Protein AF-A0A0K8SYK4-F1 (afdb_monomer)

InterPro domains:
  IPR025927 KANL2-like, probable zinc-finger domain [PF13891] (198-253)
  IPR026316 KAT8 regulatory NSL complex subunit 2 [PTHR13453] (25-256)

Sequence (272 aa):
MGRKSKKCGSPKEKKKRKSTKKEKLEADLTKAALGRSQVLECASDSDSDVDMATMENVWDGQNEDSSDAESVESQMDDSLKHAGAFSLEEVAAIHHKKLSRLQLLYQRQYERLAYIMKEKRRKYLIALKKEKETLSSIADQARTSAKDQKLYDKLKALNRYHRRSASESVAYLSQIEKRQKDLAKPPSYTKCFYSEGGVRCSKSTIPLTRYCFKHILEDPNQFLFRACGCEKADTICRDTVTGLCAGETCILHVKLPPLPHVNISTENSMVS

Structure (mmCIF, N/CA/C/O backbone):
data_AF-A0A0K8SYK4-F1
#
_entry.id   AF-A0A0K8SYK4-F1
#
loop_
_atom_site.group_PDB
_atom_site.id
_atom_site.type_symbol
_atom_site.label_atom_id
_atom_site.label_alt_id
_atom_site.label_comp_id
_atom_site.label_asym_id
_atom_site.label_entity_id
_atom_site.label_seq_id
_atom_site.pdbx_PDB_ins_code
_atom_site.Cartn_x
_atom_site.Cartn_y
_atom_site.Cartn_z
_atom_site.occupancy
_atom_site.B_iso_or_equiv
_atom_site.auth_seq_id
_atom_site.auth_comp_id
_atom_site.auth_asym_id
_atom_site.auth_atom_id
_atom_site.pdbx_PDB_model_num
ATOM 1 N N . MET A 1 1 ? 57.444 -32.925 8.658 1.00 42.66 1 MET A N 1
ATOM 2 C CA . MET A 1 1 ? 56.683 -33.576 7.566 1.00 42.66 1 MET A CA 1
ATOM 3 C C . MET A 1 1 ? 55.193 -33.517 7.898 1.00 42.66 1 MET A C 1
ATOM 5 O O . MET A 1 1 ? 54.729 -34.320 8.688 1.00 42.66 1 MET A O 1
ATOM 9 N N . GLY A 1 2 ? 54.449 -32.544 7.368 1.00 41.59 2 GLY A N 1
ATOM 10 C CA . GLY A 1 2 ? 53.004 -32.422 7.608 1.00 41.59 2 GLY A CA 1
ATOM 11 C C . GLY A 1 2 ? 52.319 -31.814 6.390 1.00 41.59 2 GLY A C 1
ATOM 12 O O . GLY A 1 2 ? 52.328 -30.599 6.210 1.00 41.59 2 GLY A O 1
ATOM 13 N N . ARG A 1 3 ? 51.791 -32.665 5.505 1.00 43.06 3 ARG A N 1
ATOM 14 C CA . ARG A 1 3 ? 51.122 -32.261 4.260 1.00 43.06 3 ARG A CA 1
ATOM 15 C C . ARG A 1 3 ? 49.723 -31.716 4.582 1.00 43.06 3 ARG A C 1
ATOM 17 O O . ARG A 1 3 ? 48.868 -32.469 5.032 1.00 43.06 3 ARG A O 1
ATOM 24 N N . LYS A 1 4 ? 49.471 -30.426 4.325 1.00 43.03 4 LYS A N 1
ATOM 25 C CA . LYS A 1 4 ? 48.112 -29.854 4.290 1.00 43.03 4 LYS A CA 1
ATOM 26 C C . LYS A 1 4 ? 47.554 -29.953 2.8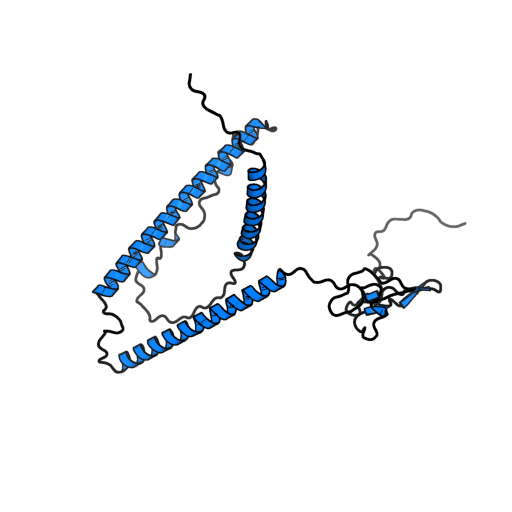70 1.00 43.03 4 LYS A C 1
ATOM 28 O O . LYS A 1 4 ? 48.025 -29.275 1.959 1.00 43.03 4 LYS A O 1
ATOM 33 N N . SER A 1 5 ? 46.541 -30.792 2.696 1.00 43.50 5 SER A N 1
ATOM 34 C CA . SER A 1 5 ? 45.802 -30.972 1.446 1.00 43.50 5 SER A CA 1
ATOM 35 C C . SER A 1 5 ? 44.893 -29.765 1.174 1.00 43.50 5 SER A C 1
ATOM 37 O O . SER A 1 5 ? 43.943 -29.516 1.915 1.00 43.50 5 SER A O 1
ATOM 39 N N . LYS A 1 6 ? 45.166 -29.015 0.099 1.00 43.00 6 LYS A N 1
ATOM 40 C CA . LYS A 1 6 ? 44.254 -28.001 -0.456 1.00 43.00 6 LYS A CA 1
ATOM 41 C C . LYS A 1 6 ? 43.099 -28.713 -1.173 1.00 43.00 6 LYS A C 1
ATOM 43 O O . LYS A 1 6 ? 43.328 -29.442 -2.132 1.00 43.00 6 LYS A O 1
ATOM 48 N N . LYS A 1 7 ? 41.858 -28.505 -0.720 1.00 42.28 7 LYS A N 1
ATOM 49 C CA . LYS A 1 7 ? 40.642 -28.976 -1.406 1.00 42.28 7 LYS A CA 1
ATOM 50 C C . LYS A 1 7 ? 40.244 -27.954 -2.479 1.00 42.28 7 LYS A C 1
ATOM 52 O O . LYS A 1 7 ? 39.888 -26.825 -2.156 1.00 42.28 7 LYS A O 1
ATOM 57 N N . CYS A 1 8 ? 40.318 -28.350 -3.747 1.00 40.00 8 CYS A N 1
ATOM 58 C CA . CYS A 1 8 ? 39.876 -27.561 -4.897 1.00 40.00 8 CYS A CA 1
ATOM 59 C C . CYS A 1 8 ? 38.341 -27.616 -5.021 1.00 40.00 8 CYS A C 1
ATOM 61 O O . CYS A 1 8 ? 37.767 -28.695 -5.149 1.00 40.00 8 CYS A O 1
ATOM 63 N N . GLY A 1 9 ? 37.667 -26.462 -4.976 1.00 39.91 9 GLY A N 1
ATOM 64 C CA . GLY A 1 9 ? 36.217 -26.347 -5.168 1.00 39.91 9 GLY A CA 1
ATOM 65 C C . GLY A 1 9 ? 35.823 -26.383 -6.649 1.00 39.91 9 GLY A C 1
ATOM 66 O O . GLY A 1 9 ? 36.327 -25.600 -7.452 1.00 39.91 9 GLY A O 1
ATOM 67 N N . SER A 1 10 ? 34.919 -27.296 -7.010 1.00 40.66 10 SER A N 1
ATOM 68 C CA . SER A 1 10 ? 34.492 -27.557 -8.393 1.00 40.66 10 SER A CA 1
ATOM 69 C C . SER A 1 10 ? 33.496 -26.515 -8.972 1.00 40.66 10 SER A C 1
ATOM 71 O O . SER A 1 10 ? 32.697 -25.951 -8.223 1.00 40.66 10 SER A O 1
ATOM 73 N N . PRO A 1 11 ? 33.447 -26.288 -10.305 1.00 47.81 11 PRO A N 1
ATOM 74 C CA . PRO A 1 11 ? 32.686 -25.190 -10.940 1.00 47.81 11 PRO A CA 1
ATOM 75 C C . PRO A 1 11 ? 31.145 -25.293 -10.944 1.00 47.81 11 PRO A C 1
ATOM 77 O O . PRO A 1 11 ? 30.470 -24.334 -11.331 1.00 47.81 11 PRO A O 1
ATOM 80 N N . LYS A 1 12 ? 30.548 -26.426 -10.548 1.00 41.09 12 LYS A N 1
ATOM 81 C CA . LYS A 1 12 ? 29.103 -26.685 -10.736 1.00 41.09 12 LYS A CA 1
ATOM 82 C C . LYS A 1 12 ? 28.188 -25.937 -9.753 1.00 41.09 12 LYS A C 1
ATOM 84 O O . LYS A 1 12 ? 27.047 -25.630 -10.095 1.00 41.09 12 LYS A O 1
ATOM 89 N N . GLU A 1 13 ? 28.689 -25.550 -8.582 1.00 43.34 13 GLU A N 1
ATOM 90 C CA . GLU A 1 13 ? 27.902 -24.829 -7.565 1.00 43.34 13 GLU A CA 1
ATOM 91 C C . GLU A 1 13 ? 27.581 -23.376 -7.955 1.00 43.34 13 GLU A C 1
ATOM 93 O O . GLU A 1 13 ? 26.536 -22.831 -7.588 1.00 43.34 13 GLU A O 1
ATOM 98 N N . LYS A 1 14 ? 28.444 -22.744 -8.761 1.00 40.47 14 LYS A N 1
ATOM 99 C CA . LYS A 1 14 ? 28.275 -21.341 -9.172 1.00 40.47 14 LYS A CA 1
ATOM 100 C C . LYS A 1 14 ? 27.122 -21.153 -10.166 1.00 40.47 14 LYS A C 1
ATOM 102 O O . LYS A 1 14 ? 26.497 -20.096 -10.168 1.00 40.47 14 LYS A O 1
ATOM 107 N N . LYS A 1 15 ? 26.795 -22.171 -10.975 1.00 39.41 15 LYS A N 1
ATOM 108 C CA . LYS A 1 15 ? 25.734 -22.094 -12.000 1.00 39.41 15 LYS A CA 1
ATOM 109 C C . LYS A 1 15 ? 24.330 -22.186 -11.382 1.00 39.41 15 LYS A C 1
ATOM 111 O O . LYS A 1 15 ? 23.460 -21.402 -11.748 1.00 39.41 15 LYS A O 1
ATOM 116 N N . LYS A 1 16 ? 24.150 -23.040 -10.364 1.00 39.66 16 LYS A N 1
ATOM 117 C CA . LYS A 1 16 ? 22.885 -23.197 -9.616 1.00 39.66 16 LYS A CA 1
ATOM 118 C C . LYS A 1 16 ? 22.552 -21.977 -8.748 1.00 39.66 16 LYS A C 1
ATOM 120 O O . LYS A 1 16 ? 21.391 -21.623 -8.603 1.00 39.66 16 LYS A O 1
ATOM 125 N N . ARG A 1 17 ? 23.570 -21.279 -8.224 1.00 45.03 17 ARG A N 1
ATOM 126 C CA . ARG A 1 17 ? 23.388 -19.999 -7.513 1.00 45.03 17 ARG A CA 1
ATOM 127 C C . ARG A 1 17 ? 23.042 -18.832 -8.442 1.00 45.03 17 ARG A C 1
ATOM 129 O O . ARG A 1 17 ? 22.444 -17.865 -7.990 1.00 45.03 17 ARG A O 1
ATOM 136 N N . LYS A 1 18 ? 23.425 -18.898 -9.723 1.00 41.06 18 LYS A N 1
ATOM 137 C CA . LYS A 1 18 ? 23.145 -17.841 -10.709 1.00 41.06 18 LYS A CA 1
ATOM 138 C C . LYS A 1 18 ? 21.717 -17.940 -11.260 1.00 41.06 18 LYS A C 1
ATOM 140 O O . LYS A 1 18 ? 21.095 -16.903 -11.460 1.00 41.06 18 LYS A O 1
ATOM 145 N N . SER A 1 19 ? 21.181 -19.156 -11.432 1.00 39.28 19 SER A N 1
ATOM 146 C CA . SER A 1 19 ? 19.782 -19.363 -11.844 1.00 39.28 19 SER A CA 1
ATOM 147 C C . SER A 1 19 ? 18.794 -18.938 -10.756 1.00 39.28 19 SER A C 1
ATOM 149 O O . SER A 1 19 ? 17.880 -18.176 -11.040 1.00 39.28 19 SER A O 1
ATOM 151 N N . THR A 1 20 ? 19.046 -19.301 -9.494 1.00 49.12 20 THR A N 1
ATOM 152 C CA . THR A 1 20 ? 18.183 -18.916 -8.361 1.00 49.12 20 THR A CA 1
ATOM 153 C C . THR A 1 20 ? 18.216 -17.419 -8.054 1.00 49.12 20 THR A C 1
ATOM 155 O O . THR A 1 20 ? 17.262 -16.883 -7.497 1.00 49.12 20 THR A O 1
ATOM 158 N N . LYS A 1 21 ? 19.300 -16.719 -8.417 1.00 48.06 21 LYS A N 1
ATOM 159 C CA . LYS A 1 21 ? 19.382 -15.256 -8.295 1.00 48.06 21 LYS A CA 1
ATOM 160 C C . LYS A 1 21 ? 18.578 -14.543 -9.380 1.00 48.06 21 LYS A C 1
ATOM 162 O O . LYS A 1 21 ? 17.962 -13.530 -9.085 1.00 48.06 21 LYS A O 1
ATOM 167 N N . LYS A 1 22 ? 18.573 -15.070 -10.609 1.00 44.97 22 LYS A N 1
ATOM 168 C CA . LYS A 1 22 ? 17.822 -14.485 -11.730 1.00 44.97 22 LYS A CA 1
ATOM 169 C C . LYS A 1 22 ? 16.308 -14.638 -11.530 1.00 44.97 22 LYS A C 1
ATOM 171 O O . LYS A 1 22 ? 15.572 -13.682 -11.712 1.00 44.97 22 LYS A O 1
ATOM 176 N N . GLU A 1 23 ? 15.887 -15.793 -11.023 1.00 50.53 23 GLU A N 1
ATOM 177 C CA . GLU A 1 23 ? 14.485 -16.113 -10.716 1.00 50.53 23 GLU A CA 1
ATOM 178 C C . GLU A 1 23 ? 13.920 -15.279 -9.546 1.00 50.53 23 GLU A C 1
ATOM 180 O O . GLU A 1 23 ? 12.752 -14.904 -9.551 1.00 50.53 23 GLU A O 1
ATOM 185 N N . LYS A 1 24 ? 14.762 -14.905 -8.568 1.00 49.31 24 LYS A N 1
ATOM 186 C CA . LYS A 1 24 ? 14.368 -13.997 -7.474 1.00 49.31 24 LYS A CA 1
ATOM 187 C C . LYS A 1 24 ? 14.219 -12.540 -7.924 1.00 49.31 24 LYS A C 1
ATOM 189 O O . LYS A 1 24 ? 13.291 -11.875 -7.489 1.00 49.31 24 LYS A O 1
ATOM 194 N N . LEU A 1 25 ? 15.086 -12.062 -8.819 1.00 51.41 25 LEU A N 1
ATOM 195 C CA . LEU A 1 25 ? 15.045 -10.675 -9.305 1.00 51.41 25 LEU A CA 1
ATOM 196 C C . LEU A 1 25 ? 13.815 -10.392 -10.187 1.00 51.41 25 LEU A C 1
ATOM 198 O O . LEU A 1 25 ? 13.253 -9.302 -10.123 1.00 51.41 25 LEU A O 1
ATOM 202 N N . GLU A 1 26 ? 13.360 -11.371 -10.971 1.00 48.47 26 GLU A N 1
ATOM 203 C CA . GLU A 1 26 ? 12.155 -11.231 -11.806 1.00 48.47 26 GLU A CA 1
ATOM 204 C C . GLU A 1 26 ? 10.853 -11.265 -10.973 1.00 48.47 26 GLU A C 1
ATOM 206 O O . GLU A 1 26 ? 9.883 -10.572 -11.294 1.00 48.47 26 GLU A O 1
ATOM 211 N N . ALA A 1 27 ? 10.846 -11.975 -9.837 1.00 51.69 27 ALA A N 1
ATOM 212 C CA . ALA A 1 27 ? 9.736 -11.962 -8.878 1.00 51.69 27 ALA A CA 1
ATOM 213 C C . ALA A 1 27 ? 9.633 -10.638 -8.088 1.00 51.69 27 ALA A C 1
ATOM 215 O O . ALA A 1 27 ? 8.539 -10.229 -7.695 1.00 51.69 27 ALA A O 1
ATOM 216 N N . ASP A 1 28 ? 10.756 -9.944 -7.884 1.00 49.25 28 ASP A N 1
ATOM 217 C CA . ASP A 1 28 ? 10.786 -8.659 -7.176 1.00 49.25 28 ASP A CA 1
ATOM 218 C C . ASP A 1 28 ? 10.356 -7.489 -8.083 1.00 49.25 28 ASP A C 1
ATOM 220 O O . ASP A 1 28 ? 9.657 -6.580 -7.632 1.00 49.25 28 ASP A O 1
ATOM 224 N N . LEU A 1 29 ? 10.672 -7.541 -9.385 1.00 50.31 29 LEU A N 1
ATOM 225 C CA . LEU A 1 29 ? 10.228 -6.542 -10.371 1.00 50.31 29 LEU A CA 1
ATOM 226 C C . LEU A 1 29 ? 8.709 -6.576 -10.609 1.00 50.31 29 LEU A C 1
ATOM 228 O O . LEU A 1 29 ? 8.081 -5.528 -10.764 1.00 50.31 29 LEU A O 1
ATOM 232 N N . THR A 1 30 ? 8.096 -7.761 -10.573 1.00 53.34 30 THR A N 1
ATOM 233 C CA . THR A 1 30 ? 6.635 -7.915 -10.702 1.00 53.34 30 THR A CA 1
ATOM 234 C C . THR A 1 30 ? 5.886 -7.503 -9.428 1.00 53.34 30 THR A C 1
ATOM 236 O O . THR A 1 30 ? 4.803 -6.925 -9.519 1.00 53.34 30 THR A O 1
ATOM 239 N N . LYS A 1 31 ? 6.489 -7.677 -8.241 1.00 53.78 31 LYS A N 1
ATOM 240 C CA . LYS A 1 31 ? 5.977 -7.121 -6.972 1.00 53.78 31 LYS A CA 1
ATOM 241 C C . LYS A 1 31 ? 6.084 -5.598 -6.892 1.00 53.78 31 LYS A C 1
ATOM 243 O O . LYS A 1 31 ? 5.182 -4.965 -6.350 1.00 53.78 31 LYS A O 1
ATOM 248 N N . ALA A 1 32 ? 7.144 -5.006 -7.443 1.00 47.59 32 ALA A N 1
ATOM 249 C CA . ALA A 1 32 ? 7.325 -3.554 -7.460 1.00 47.59 32 ALA A CA 1
ATOM 250 C C . ALA A 1 32 ? 6.330 -2.839 -8.398 1.00 47.59 32 ALA A C 1
ATOM 252 O O . ALA A 1 32 ? 5.904 -1.723 -8.104 1.00 47.59 32 ALA A O 1
ATOM 253 N N . ALA A 1 33 ? 5.909 -3.488 -9.490 1.00 46.25 33 ALA A N 1
ATOM 254 C CA . ALA A 1 33 ? 4.921 -2.937 -10.423 1.00 46.25 33 ALA A CA 1
ATOM 255 C C . ALA A 1 33 ? 3.490 -2.888 -9.844 1.00 46.25 33 ALA A C 1
ATOM 257 O O . ALA A 1 33 ? 2.717 -1.997 -10.186 1.00 46.25 33 ALA A O 1
ATOM 258 N N . LEU A 1 34 ? 3.151 -3.787 -8.913 1.00 47.09 34 LEU A N 1
ATOM 259 C CA . LEU A 1 34 ? 1.852 -3.814 -8.222 1.00 47.09 34 LEU A CA 1
ATOM 260 C C . LEU A 1 34 ? 1.699 -2.720 -7.147 1.00 47.09 34 LEU A C 1
ATOM 262 O O . LEU A 1 34 ? 0.597 -2.495 -6.658 1.00 47.09 34 LEU A O 1
ATOM 266 N N . GLY A 1 35 ? 2.780 -2.015 -6.800 1.00 41.88 35 GLY A N 1
ATOM 267 C CA . GLY A 1 35 ? 2.781 -0.947 -5.795 1.00 41.88 35 GLY A CA 1
ATOM 268 C C . GLY A 1 35 ? 2.384 0.446 -6.302 1.00 41.88 35 GLY A C 1
ATOM 269 O O . GLY A 1 35 ? 2.447 1.393 -5.526 1.00 41.88 35 GLY A O 1
ATOM 270 N N . ARG A 1 36 ? 2.008 0.611 -7.582 1.00 45.66 36 ARG A N 1
ATOM 271 C CA . ARG A 1 36 ? 1.703 1.928 -8.196 1.00 45.66 36 ARG A CA 1
ATOM 272 C C . ARG A 1 36 ? 0.265 2.095 -8.694 1.00 45.66 36 ARG A C 1
ATOM 274 O O . ARG A 1 36 ? 0.018 2.813 -9.654 1.00 45.66 36 ARG A O 1
ATOM 281 N N . SER A 1 37 ? -0.695 1.467 -8.028 1.00 47.47 37 SER A N 1
ATOM 282 C CA . SER A 1 37 ? -2.116 1.779 -8.218 1.00 47.47 37 SER A CA 1
ATOM 283 C C . SER A 1 37 ? -2.785 1.951 -6.860 1.00 47.47 37 SER A C 1
ATOM 285 O O . SER A 1 37 ? -3.672 1.186 -6.486 1.00 47.47 37 SER A O 1
ATOM 287 N N . GLN A 1 38 ? -2.331 2.945 -6.095 1.00 44.22 38 GLN A N 1
ATOM 288 C CA . GLN A 1 38 ? -3.103 3.442 -4.964 1.00 44.22 38 GLN A CA 1
ATOM 289 C C . GLN A 1 38 ? -4.212 4.327 -5.534 1.00 44.22 38 GLN A C 1
ATOM 291 O O . GLN A 1 38 ? -4.030 5.516 -5.783 1.00 44.22 38 GLN A O 1
ATOM 296 N N . VAL A 1 39 ? -5.341 3.683 -5.823 1.00 43.31 39 VAL A N 1
ATOM 297 C CA . VAL A 1 39 ? -6.627 4.338 -6.045 1.00 43.31 39 VAL A CA 1
ATOM 298 C C . VAL A 1 39 ? -6.906 5.161 -4.790 1.00 43.31 39 VAL A C 1
ATOM 300 O O . VAL A 1 39 ? -7.035 4.615 -3.696 1.00 43.31 39 VAL A O 1
ATOM 303 N N . LEU A 1 40 ? -6.897 6.483 -4.946 1.00 47.69 40 LEU A N 1
ATOM 304 C CA . LEU A 1 40 ? -7.402 7.429 -3.961 1.00 47.69 40 LEU A CA 1
ATOM 305 C C . LEU A 1 40 ? -8.904 7.177 -3.812 1.00 47.69 40 LEU A C 1
ATOM 307 O O . LEU A 1 40 ? -9.692 7.613 -4.646 1.00 47.69 40 LEU A O 1
ATOM 311 N N . GLU A 1 41 ? -9.290 6.441 -2.775 1.00 42.84 41 GLU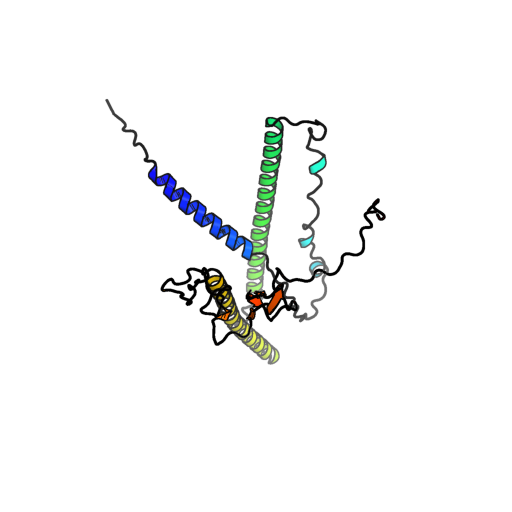 A N 1
ATOM 312 C CA . GLU A 1 41 ? -10.683 6.310 -2.361 1.00 42.84 41 GLU A CA 1
ATOM 313 C C . GLU A 1 41 ? -10.897 7.228 -1.155 1.00 42.84 41 GLU A C 1
ATOM 315 O O . GLU A 1 41 ? -10.540 6.924 -0.017 1.00 42.84 41 GLU A O 1
ATOM 320 N N . CYS A 1 42 ? -11.399 8.424 -1.453 1.00 47.06 42 CYS A N 1
ATOM 321 C CA . CYS A 1 42 ? -11.799 9.425 -0.480 1.00 47.06 42 CYS A CA 1
ATOM 322 C C . CYS A 1 42 ? -13.054 8.942 0.261 1.00 47.06 42 CYS A C 1
ATOM 324 O O . CYS A 1 42 ? -14.169 9.202 -0.180 1.00 47.06 42 CYS A O 1
ATOM 326 N N . ALA A 1 43 ? -12.877 8.266 1.394 1.00 44.66 43 ALA A N 1
ATOM 327 C CA . ALA A 1 43 ? -13.934 8.059 2.380 1.00 44.66 43 ALA A CA 1
ATOM 328 C C . ALA A 1 43 ? -13.678 8.990 3.573 1.00 44.66 43 ALA A C 1
ATOM 330 O O . ALA A 1 43 ? -13.067 8.607 4.569 1.00 44.66 43 ALA A O 1
ATOM 331 N N . SER A 1 44 ? -14.084 10.253 3.429 1.00 41.91 44 SER A N 1
ATOM 332 C CA . SER A 1 44 ? -14.133 11.207 4.537 1.00 41.91 44 SER A CA 1
ATOM 333 C C . SER A 1 44 ? -15.513 11.102 5.186 1.00 41.91 44 SER A C 1
ATOM 335 O O . SER A 1 44 ? -16.440 11.818 4.816 1.00 41.91 44 SER A O 1
ATOM 337 N N . ASP A 1 45 ? -15.657 10.161 6.119 1.00 43.69 45 ASP A N 1
ATOM 338 C CA . ASP A 1 45 ? -16.764 10.170 7.076 1.00 43.69 45 ASP A CA 1
ATOM 339 C C . ASP A 1 45 ? -16.477 11.269 8.107 1.00 43.69 45 ASP A C 1
ATOM 341 O O . ASP A 1 45 ? -15.630 11.134 8.991 1.00 43.69 45 ASP A O 1
ATOM 345 N N . SER A 1 46 ? -17.152 12.400 7.926 1.00 47.34 46 SER A N 1
ATOM 346 C CA . SER A 1 46 ? -17.166 13.526 8.851 1.00 47.34 46 SER A CA 1
ATOM 347 C C . SER A 1 46 ? -18.122 13.216 10.004 1.00 47.34 46 SER A C 1
ATOM 349 O O . SER A 1 46 ? -19.329 13.396 9.866 1.00 47.34 46 SER A O 1
ATOM 351 N N . ASP A 1 47 ? -17.585 12.782 11.142 1.00 52.72 47 ASP A N 1
ATOM 352 C CA . ASP A 1 47 ? -18.291 12.784 12.429 1.00 52.72 47 ASP A CA 1
ATOM 353 C C . ASP A 1 47 ? -17.328 13.315 13.500 1.00 52.72 47 ASP A C 1
ATOM 355 O O . ASP A 1 47 ? -16.650 12.558 14.194 1.00 52.72 47 ASP A O 1
ATOM 359 N N . SER A 1 48 ? -17.183 14.642 13.565 1.00 39.31 48 SER A N 1
ATOM 360 C CA . SER A 1 48 ? -16.491 15.306 14.670 1.00 39.31 48 SER A CA 1
ATOM 361 C C . SER A 1 48 ? -17.512 16.026 15.543 1.00 39.31 48 SER A C 1
ATOM 363 O O . SER A 1 48 ? -17.993 17.108 15.193 1.00 39.31 48 SER A O 1
ATOM 365 N N . ASP A 1 49 ? -17.789 15.430 16.703 1.00 48.56 49 ASP A N 1
ATOM 366 C CA . ASP A 1 49 ? -18.030 16.187 17.929 1.00 48.56 49 ASP A CA 1
ATOM 367 C C . ASP A 1 49 ? -16.941 17.268 18.026 1.00 48.56 49 ASP A C 1
ATOM 369 O O . ASP A 1 49 ? -15.755 16.998 17.823 1.00 48.56 49 ASP A O 1
ATOM 373 N N . VAL A 1 50 ? -17.353 18.513 18.244 1.00 45.44 50 VAL A N 1
ATOM 374 C CA . VAL A 1 50 ? -16.471 19.684 18.255 1.00 45.44 50 VAL A CA 1
ATOM 375 C C . VAL A 1 50 ? -15.563 19.667 19.488 1.00 45.44 50 VAL A C 1
ATOM 377 O O . VAL A 1 50 ? -15.830 20.336 20.484 1.00 45.44 50 VAL A O 1
ATOM 380 N N . ASP A 1 51 ? -14.459 18.925 19.431 1.00 57.09 51 ASP A N 1
ATOM 381 C CA . ASP A 1 51 ? -13.345 19.164 20.344 1.00 57.09 51 ASP A CA 1
ATOM 382 C C . ASP A 1 51 ? -12.821 20.587 20.095 1.00 57.09 51 ASP A C 1
ATOM 384 O O . ASP A 1 51 ? -12.478 20.971 18.974 1.00 57.09 51 ASP A O 1
ATOM 388 N N . MET A 1 52 ? -12.822 21.400 21.154 1.00 49.22 52 MET A N 1
ATOM 389 C CA . MET A 1 52 ? -12.383 22.794 21.138 1.00 49.22 52 MET A CA 1
ATOM 390 C C . MET A 1 52 ? -11.004 22.894 20.480 1.00 49.22 52 MET A C 1
ATOM 392 O O . MET A 1 52 ? -10.048 22.275 20.944 1.00 49.22 52 MET A O 1
ATOM 396 N N . ALA A 1 53 ? -10.914 23.679 19.405 1.00 50.59 53 ALA A N 1
ATOM 397 C CA . ALA A 1 53 ? -9.691 23.904 18.648 1.00 50.59 53 ALA A CA 1
ATOM 398 C C . ALA A 1 53 ? -8.614 24.550 19.538 1.00 50.59 53 ALA A C 1
ATOM 400 O O . ALA A 1 53 ? -8.497 25.772 19.628 1.00 50.59 53 ALA A O 1
ATOM 401 N N . THR A 1 54 ? -7.832 23.729 20.233 1.00 58.22 54 THR A N 1
ATOM 402 C CA . THR A 1 54 ? -6.615 24.165 20.907 1.00 58.22 54 THR A CA 1
ATOM 403 C C . THR A 1 54 ? -5.527 24.363 19.855 1.00 58.22 54 THR A C 1
ATOM 405 O O . THR A 1 54 ? -5.462 23.646 18.856 1.00 58.22 54 THR A O 1
ATOM 408 N N . MET A 1 55 ? -4.660 25.355 20.066 1.00 47.72 55 MET A N 1
ATOM 409 C CA . MET A 1 55 ? -3.563 25.713 19.153 1.00 47.72 55 MET A CA 1
ATOM 410 C C . MET A 1 55 ? -2.673 24.509 18.785 1.00 47.72 55 MET A C 1
ATOM 412 O O . MET A 1 55 ? -2.142 24.452 17.684 1.00 47.72 55 MET A O 1
ATOM 416 N N . GLU A 1 56 ? -2.574 23.520 19.677 1.00 56.03 56 GLU A N 1
ATOM 417 C CA . GLU A 1 56 ? -1.825 22.271 19.492 1.00 56.03 56 GLU A CA 1
ATOM 418 C C . GLU A 1 56 ? -2.495 21.279 18.518 1.00 56.03 56 GLU A C 1
ATOM 420 O O . GLU A 1 56 ? -1.799 20.505 17.871 1.00 56.03 56 GLU A O 1
ATOM 425 N N . ASN A 1 57 ? -3.825 21.334 18.358 1.00 56.16 57 ASN A N 1
ATOM 426 C CA . ASN A 1 57 ? -4.586 20.468 17.445 1.00 56.16 57 ASN A CA 1
ATOM 427 C C . ASN A 1 57 ? -4.686 21.040 16.019 1.00 56.16 57 ASN A C 1
ATOM 429 O O . ASN A 1 57 ? -4.867 20.289 15.065 1.00 56.16 57 ASN A O 1
ATOM 433 N N . VAL A 1 58 ? -4.602 22.367 15.868 1.00 57.22 58 VAL A N 1
ATOM 434 C CA . VAL A 1 58 ? -4.715 23.061 14.569 1.00 57.22 58 VAL A CA 1
ATOM 435 C C . VAL A 1 58 ? -3.351 23.241 13.900 1.00 57.22 58 VAL A C 1
ATOM 437 O O . VAL A 1 58 ? -3.255 23.231 12.674 1.00 57.22 58 VAL A O 1
ATOM 440 N N . TRP A 1 59 ? -2.284 23.384 14.686 1.00 49.06 59 TRP A N 1
ATOM 441 C CA . TRP A 1 59 ? -0.918 23.456 14.175 1.00 49.06 59 TRP A CA 1
ATOM 442 C C . TRP A 1 59 ? -0.221 22.104 14.287 1.00 49.06 59 TRP A C 1
ATOM 444 O O . TRP A 1 59 ? 0.561 21.855 15.202 1.00 49.06 59 TRP A O 1
ATOM 454 N N . ASP A 1 60 ? -0.455 21.244 13.296 1.00 51.53 60 ASP A N 1
ATOM 455 C CA . ASP A 1 60 ? 0.350 20.040 13.088 1.00 51.53 60 ASP A CA 1
ATOM 456 C C . ASP A 1 60 ? 1.696 20.410 12.438 1.00 51.53 60 ASP A C 1
ATOM 458 O O . ASP A 1 60 ? 1.976 20.122 11.273 1.00 51.53 60 ASP A O 1
ATOM 462 N N . GLY A 1 61 ? 2.560 21.072 13.215 1.00 48.28 61 GLY A N 1
ATOM 463 C CA . GLY A 1 61 ? 3.939 21.396 12.830 1.00 48.28 61 GLY A CA 1
ATOM 464 C C . GLY A 1 61 ? 4.831 20.161 12.616 1.00 48.28 61 GLY A C 1
ATOM 465 O O . GLY A 1 61 ? 6.027 20.300 12.376 1.00 48.28 61 GLY A O 1
ATOM 466 N N . GLN A 1 62 ? 4.288 18.938 12.703 1.00 52.97 62 GLN A N 1
ATOM 467 C CA . GLN A 1 62 ? 5.021 17.703 12.405 1.00 52.97 62 GLN A CA 1
ATOM 468 C C . GLN A 1 62 ? 5.185 17.449 10.898 1.00 52.97 62 GLN A C 1
ATOM 470 O O . GLN A 1 62 ? 6.001 16.603 10.522 1.00 52.97 62 GLN A O 1
ATOM 475 N N . ASN A 1 63 ? 4.454 18.175 10.043 1.00 47.72 63 ASN A N 1
ATOM 476 C CA . ASN A 1 63 ? 4.543 18.067 8.582 1.00 47.72 63 ASN A CA 1
ATOM 477 C C . ASN A 1 63 ? 5.448 19.125 7.916 1.00 47.72 63 ASN A C 1
ATOM 479 O O . ASN A 1 63 ? 5.576 19.115 6.696 1.00 47.72 63 ASN A O 1
ATOM 483 N N . GLU A 1 64 ? 6.140 19.972 8.687 1.00 50.28 64 GLU A N 1
ATOM 484 C CA . GLU A 1 64 ? 7.080 20.991 8.169 1.00 50.28 64 GLU A CA 1
ATOM 485 C C . GLU A 1 64 ? 8.373 20.403 7.565 1.00 50.28 64 GLU A C 1
ATOM 487 O O . GLU A 1 64 ? 9.189 21.127 7.011 1.00 50.28 64 GLU A O 1
ATOM 492 N N . ASP A 1 65 ? 8.578 19.085 7.627 1.00 53.56 65 ASP A N 1
ATOM 493 C CA . ASP A 1 65 ? 9.800 18.440 7.122 1.00 53.56 65 ASP A CA 1
ATOM 494 C C . ASP A 1 65 ? 9.603 17.763 5.753 1.00 53.56 65 ASP A C 1
ATOM 496 O O . ASP A 1 65 ? 10.315 16.818 5.393 1.00 53.56 65 ASP A O 1
ATOM 500 N N . SER A 1 66 ? 8.599 18.206 4.991 1.00 54.34 66 SER A N 1
ATOM 501 C CA . SER A 1 66 ? 8.284 17.645 3.681 1.00 54.34 66 SER A CA 1
ATOM 502 C C . SER A 1 66 ? 8.297 18.708 2.587 1.00 54.34 66 SER A C 1
ATOM 504 O O . SER A 1 66 ? 7.358 19.481 2.448 1.00 54.34 66 SER A O 1
ATOM 506 N N . SER A 1 67 ? 9.310 18.578 1.723 1.00 54.59 67 SER A N 1
ATOM 507 C CA . SER A 1 67 ? 9.316 18.999 0.316 1.00 54.59 67 SER A CA 1
ATOM 508 C C . SER A 1 67 ? 9.783 20.427 0.002 1.00 54.59 67 SER A C 1
ATOM 510 O O . SER A 1 67 ? 8.948 21.255 -0.323 1.00 54.59 67 SER A O 1
ATOM 512 N N . ASP A 1 68 ? 11.111 20.656 -0.021 1.00 49.34 68 ASP A N 1
ATOM 513 C CA . ASP A 1 68 ? 11.797 21.354 -1.149 1.00 49.34 68 ASP A CA 1
ATOM 514 C C . ASP A 1 68 ? 13.352 21.379 -1.077 1.00 49.34 68 ASP A C 1
ATOM 516 O O . ASP A 1 68 ? 14.026 21.929 -1.941 1.00 49.34 68 ASP A O 1
ATOM 520 N N . ALA A 1 69 ? 13.998 20.807 -0.055 1.00 55.38 69 ALA A N 1
ATOM 521 C CA . ALA A 1 69 ? 15.420 21.093 0.200 1.00 55.38 69 ALA A CA 1
ATOM 522 C C . ALA A 1 69 ? 16.460 20.282 -0.616 1.00 55.38 69 ALA A C 1
ATOM 524 O O . ALA A 1 69 ? 17.599 20.158 -0.173 1.00 55.38 69 ALA A O 1
ATOM 525 N N . GLU A 1 70 ? 16.132 19.714 -1.781 1.00 53.22 70 GLU A N 1
ATOM 526 C CA . GLU A 1 70 ? 17.084 18.875 -2.539 1.00 53.22 70 GLU A CA 1
ATOM 527 C C . GLU A 1 70 ? 17.061 19.162 -4.050 1.00 53.22 70 GLU A C 1
ATOM 529 O O . GLU A 1 70 ? 16.691 18.311 -4.860 1.00 53.22 70 GLU A O 1
ATOM 534 N N . SER A 1 71 ? 17.494 20.359 -4.464 1.00 53.72 71 SER A N 1
ATOM 535 C CA . SER A 1 71 ? 18.036 20.539 -5.824 1.00 53.72 71 SER A CA 1
ATOM 536 C C . SER A 1 71 ? 18.925 21.779 -6.000 1.00 53.72 71 SER A C 1
ATOM 538 O O . SER A 1 71 ? 18.750 22.557 -6.931 1.00 53.72 71 SER A O 1
ATOM 540 N N . VAL A 1 72 ? 19.910 21.987 -5.119 1.00 54.25 72 VAL A N 1
ATOM 541 C CA . VAL A 1 72 ? 20.886 23.096 -5.278 1.00 54.25 72 VAL A CA 1
ATOM 542 C C . VAL A 1 72 ? 22.317 22.601 -5.563 1.00 54.25 72 VAL A C 1
ATOM 544 O O . VAL A 1 72 ? 23.170 23.361 -6.010 1.00 54.25 72 VAL A O 1
ATOM 547 N N . GLU A 1 73 ? 22.599 21.302 -5.397 1.00 55.00 73 GLU A N 1
ATOM 548 C CA . GLU A 1 73 ? 23.963 20.745 -5.518 1.00 55.00 73 GLU A CA 1
ATOM 549 C C . GLU A 1 73 ? 24.420 20.501 -6.977 1.00 55.00 73 GLU A C 1
ATOM 551 O O . GLU A 1 73 ? 25.611 20.320 -7.229 1.00 55.00 73 GLU A O 1
ATOM 556 N N . SER A 1 74 ? 23.525 20.561 -7.976 1.00 55.97 74 SER A N 1
ATOM 557 C CA . SER A 1 74 ? 23.892 20.312 -9.385 1.00 55.97 74 SER A CA 1
ATOM 558 C C . SER A 1 74 ? 24.799 21.391 -9.998 1.00 55.97 74 SER A C 1
ATOM 560 O O . SER A 1 74 ? 25.377 21.153 -11.059 1.00 55.97 74 SER A O 1
ATOM 562 N N . GLN A 1 75 ? 24.912 22.576 -9.389 1.00 53.62 75 GLN A N 1
ATOM 563 C CA . GLN A 1 75 ? 25.612 23.709 -10.007 1.00 53.62 75 GLN A CA 1
ATOM 564 C C . GLN A 1 75 ? 27.028 23.956 -9.459 1.00 53.62 75 GLN A C 1
ATOM 566 O O . GLN A 1 75 ? 27.846 24.572 -10.158 1.00 53.62 75 GLN A O 1
ATOM 571 N N . MET A 1 76 ? 27.332 23.473 -8.247 1.00 56.84 76 MET A N 1
ATOM 572 C CA . MET A 1 76 ? 28.547 23.857 -7.515 1.00 56.84 76 MET A CA 1
ATOM 573 C C . MET A 1 76 ? 29.710 22.857 -7.648 1.00 56.84 76 MET A C 1
ATOM 575 O O . MET A 1 76 ? 30.858 23.289 -7.650 1.00 56.84 76 MET A O 1
ATOM 579 N N . ASP A 1 77 ? 29.445 21.556 -7.823 1.00 61.59 77 ASP A N 1
ATOM 580 C CA . ASP A 1 77 ? 30.480 20.506 -7.677 1.00 61.59 77 ASP A CA 1
ATOM 581 C C . ASP A 1 77 ? 31.063 19.962 -9.000 1.00 61.59 77 ASP A C 1
ATOM 583 O O . ASP A 1 77 ? 32.005 19.172 -8.998 1.00 61.59 77 ASP A O 1
ATOM 587 N N . ASP A 1 78 ? 30.535 20.365 -10.161 1.00 69.38 78 ASP A N 1
ATOM 588 C CA . ASP A 1 78 ? 31.066 19.892 -11.446 1.00 69.38 78 ASP A CA 1
ATOM 589 C C . ASP A 1 78 ? 32.175 20.818 -11.961 1.00 69.38 78 ASP A C 1
ATOM 591 O O . ASP A 1 78 ? 31.949 21.712 -12.782 1.00 69.38 78 ASP A O 1
ATOM 595 N N . SER A 1 79 ? 33.394 20.617 -11.451 1.00 68.25 79 SER A N 1
ATOM 596 C CA . SER A 1 79 ? 34.589 21.356 -11.886 1.00 68.25 79 SER A CA 1
ATOM 597 C C . SER A 1 79 ? 34.890 21.193 -13.384 1.00 68.25 79 SER A C 1
ATOM 599 O O . SER A 1 79 ? 35.603 22.020 -13.948 1.00 68.25 79 SER A O 1
ATOM 601 N N . LEU A 1 80 ? 34.334 20.168 -14.042 1.00 68.12 80 LEU A N 1
ATOM 602 C CA . LEU A 1 80 ? 34.575 19.840 -15.450 1.00 68.12 80 LEU A CA 1
ATOM 603 C C . LEU A 1 80 ? 33.427 20.274 -16.380 1.00 68.12 80 LEU A C 1
ATOM 605 O O . LEU A 1 80 ? 33.490 20.035 -17.585 1.00 68.12 80 LEU A O 1
ATOM 609 N N . LYS A 1 81 ? 32.414 20.988 -15.871 1.00 70.06 81 LYS A N 1
ATOM 610 C CA . LYS A 1 81 ? 31.236 21.423 -16.651 1.00 70.06 81 LYS A CA 1
ATOM 611 C C . LYS A 1 81 ? 31.544 22.264 -17.902 1.00 70.06 81 LYS A C 1
ATOM 613 O O . LYS A 1 81 ? 30.719 22.320 -18.806 1.00 70.06 81 LYS A O 1
ATOM 618 N N . HIS A 1 82 ? 32.721 22.893 -17.974 1.00 74.75 82 HIS A N 1
ATOM 619 C CA . HIS A 1 82 ? 33.167 23.704 -19.118 1.00 74.75 82 HIS A CA 1
ATOM 620 C C . HIS A 1 82 ? 34.370 23.108 -19.872 1.00 74.75 82 HIS A C 1
ATOM 622 O O . HIS A 1 82 ? 34.931 23.776 -20.736 1.00 74.75 82 HIS A O 1
ATOM 628 N N . ALA A 1 83 ? 34.796 21.879 -19.555 1.00 76.31 83 ALA A N 1
ATOM 629 C CA . ALA A 1 83 ? 36.036 21.301 -20.085 1.00 76.31 83 ALA A CA 1
ATOM 630 C C . ALA A 1 83 ? 35.965 20.907 -21.576 1.00 76.31 83 ALA A C 1
ATOM 632 O O . ALA A 1 83 ? 36.995 20.665 -22.197 1.00 76.31 83 ALA A O 1
ATOM 633 N N . GLY A 1 84 ? 34.769 20.851 -22.173 1.00 70.31 84 GLY A N 1
ATOM 634 C CA . GLY A 1 84 ? 34.558 20.593 -23.607 1.00 70.31 84 GLY A CA 1
ATOM 635 C C . GLY A 1 84 ? 34.822 19.148 -24.064 1.00 70.31 84 GLY A C 1
ATOM 636 O O . GLY A 1 84 ? 34.191 18.696 -25.016 1.00 70.31 84 GLY A O 1
ATOM 637 N N . ALA A 1 85 ? 35.677 18.398 -23.366 1.00 74.69 85 ALA A N 1
ATOM 638 C CA . ALA A 1 85 ? 35.892 16.963 -23.530 1.00 74.69 85 ALA A CA 1
ATOM 639 C C . ALA A 1 85 ? 36.263 16.333 -22.178 1.00 74.69 85 ALA A C 1
ATOM 641 O O . ALA A 1 85 ? 37.000 16.932 -21.400 1.00 74.69 85 ALA A O 1
ATOM 642 N N . PHE A 1 86 ? 35.759 15.127 -21.906 1.00 79.69 86 PHE A N 1
ATOM 643 C CA . PHE A 1 86 ? 36.014 14.409 -20.656 1.00 79.69 86 PHE A CA 1
ATOM 644 C C . PHE A 1 86 ? 36.873 13.171 -20.905 1.00 79.69 86 PHE A C 1
ATOM 646 O O . PHE A 1 86 ? 36.593 12.394 -21.825 1.00 79.69 86 PHE A O 1
ATOM 653 N N . SER A 1 87 ? 37.867 12.939 -20.047 1.00 88.06 87 SER A N 1
ATOM 654 C CA . SER A 1 87 ? 38.537 11.641 -19.983 1.00 88.06 87 SER A CA 1
ATOM 655 C C . SER A 1 87 ? 37.615 10.604 -19.334 1.00 88.06 87 SER A C 1
ATOM 657 O O . SER A 1 87 ? 36.866 10.903 -18.401 1.00 88.06 87 SER A O 1
ATOM 659 N N . LEU A 1 88 ? 37.686 9.350 -19.789 1.00 87.75 88 LEU A N 1
ATOM 660 C CA . LEU A 1 88 ? 36.902 8.246 -19.217 1.00 87.75 88 LEU A CA 1
ATOM 661 C C . LEU A 1 88 ? 37.145 8.078 -17.708 1.00 87.75 88 LEU A C 1
ATOM 663 O O . LEU A 1 88 ? 36.231 7.708 -16.970 1.00 87.75 88 LEU A O 1
ATOM 667 N N . GLU A 1 89 ? 38.361 8.372 -17.249 1.00 88.81 89 GLU A N 1
ATOM 668 C CA . GLU A 1 89 ? 38.737 8.307 -15.835 1.00 88.81 89 GLU A CA 1
ATOM 669 C C . GLU A 1 89 ? 38.020 9.376 -14.995 1.00 88.81 89 GLU A C 1
ATOM 671 O O . GLU A 1 89 ? 37.500 9.082 -13.917 1.00 88.81 89 GLU A O 1
ATOM 676 N N . GLU A 1 90 ? 37.908 10.597 -15.517 1.00 86.56 90 GLU A N 1
ATOM 677 C CA . GLU A 1 90 ? 37.236 11.714 -14.847 1.00 86.56 90 GLU A CA 1
ATOM 678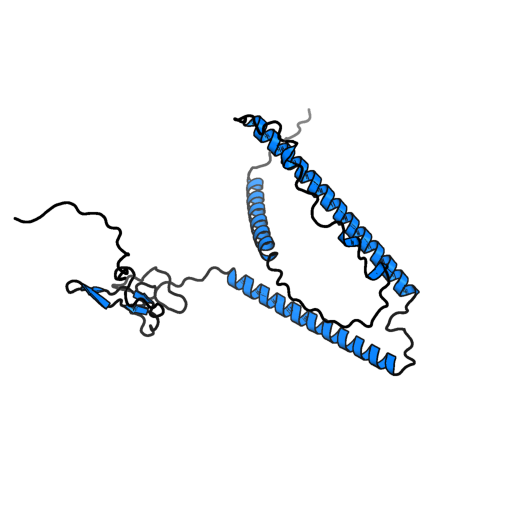 C C . GLU A 1 90 ? 35.729 11.471 -14.752 1.00 86.56 90 GLU A C 1
ATOM 680 O O . GLU A 1 90 ? 35.127 11.656 -13.693 1.00 86.56 90 GLU A O 1
ATOM 685 N N . VAL A 1 91 ? 35.128 10.965 -15.835 1.00 86.31 91 VAL A N 1
ATOM 686 C CA . VAL A 1 91 ? 33.714 10.570 -15.864 1.00 86.31 91 VAL A CA 1
ATOM 687 C C . VAL A 1 91 ? 33.443 9.499 -14.807 1.00 86.31 91 VAL A C 1
ATOM 689 O O . VAL A 1 91 ? 32.513 9.633 -14.006 1.00 86.31 91 VAL A O 1
ATOM 692 N N . ALA A 1 92 ? 34.287 8.466 -14.735 1.00 89.88 92 ALA A N 1
ATOM 693 C CA . ALA A 1 92 ? 34.165 7.417 -13.726 1.00 89.88 92 ALA A CA 1
ATOM 694 C C . ALA A 1 92 ? 34.298 7.965 -12.292 1.00 89.88 92 ALA A C 1
ATOM 696 O O . ALA A 1 92 ? 33.514 7.583 -11.416 1.00 89.88 92 ALA A O 1
ATOM 697 N N . ALA A 1 93 ? 35.226 8.896 -12.052 1.00 88.62 93 ALA A N 1
ATOM 698 C CA . ALA A 1 93 ? 35.404 9.534 -10.750 1.00 88.62 93 ALA A CA 1
ATOM 699 C C . ALA A 1 93 ? 34.179 10.369 -10.335 1.00 88.62 93 ALA A C 1
ATOM 701 O O . ALA A 1 93 ? 33.731 10.280 -9.186 1.00 88.62 93 ALA A O 1
ATOM 702 N N . ILE A 1 94 ? 33.591 11.133 -11.263 1.00 86.06 94 ILE A N 1
ATOM 703 C CA . ILE A 1 94 ? 32.357 11.900 -11.021 1.00 86.06 94 ILE A CA 1
ATOM 704 C C . ILE A 1 94 ? 31.197 10.953 -10.699 1.00 86.06 94 ILE A C 1
ATOM 706 O O . ILE A 1 94 ? 30.473 11.171 -9.724 1.00 86.06 94 ILE A O 1
ATOM 710 N N . HIS A 1 95 ? 31.022 9.880 -11.476 1.00 89.50 95 HIS A N 1
ATOM 711 C CA . HIS A 1 95 ? 29.970 8.897 -11.213 1.00 89.50 95 HIS A CA 1
ATOM 712 C C . HIS A 1 95 ? 30.137 8.227 -9.851 1.00 89.50 95 HIS A C 1
ATOM 714 O O . HIS A 1 95 ? 29.156 8.100 -9.118 1.00 89.50 95 HIS A O 1
ATOM 720 N N . HIS A 1 96 ? 31.361 7.851 -9.479 1.00 93.31 96 HIS A N 1
ATOM 721 C CA . HIS A 1 96 ? 31.634 7.268 -8.170 1.00 93.31 96 HIS A CA 1
ATOM 722 C C . HIS A 1 96 ? 31.249 8.229 -7.037 1.00 93.31 96 HIS A C 1
ATOM 724 O O . HIS A 1 96 ? 30.516 7.835 -6.132 1.00 93.31 96 HIS A O 1
ATOM 730 N N . LYS A 1 97 ? 31.655 9.506 -7.114 1.00 90.44 97 LYS A N 1
ATOM 731 C CA . LYS A 1 97 ? 31.283 10.534 -6.124 1.00 90.44 97 LYS A CA 1
ATOM 732 C C . LYS A 1 97 ? 29.765 10.701 -6.009 1.00 90.44 97 LYS A C 1
ATOM 734 O O . LYS A 1 97 ? 29.238 10.682 -4.897 1.00 90.44 97 LYS A O 1
ATOM 739 N N . LYS A 1 98 ? 29.058 10.796 -7.142 1.00 89.69 98 LYS A N 1
ATOM 740 C CA . LYS A 1 98 ? 27.588 10.914 -7.181 1.00 89.69 98 LYS A CA 1
ATOM 741 C C . LYS A 1 98 ? 26.908 9.704 -6.534 1.00 89.69 98 LYS A C 1
ATOM 743 O O . LYS A 1 98 ? 26.008 9.875 -5.716 1.00 89.69 98 LYS A O 1
ATOM 748 N N . LEU A 1 99 ? 27.370 8.491 -6.839 1.00 93.94 99 LEU A N 1
ATOM 749 C CA . LEU A 1 99 ? 26.837 7.262 -6.245 1.00 93.94 99 LEU A CA 1
ATOM 750 C C . LEU A 1 99 ? 27.129 7.167 -4.742 1.00 93.94 99 LEU A C 1
ATOM 752 O O . LEU A 1 99 ? 26.232 6.821 -3.975 1.00 93.94 99 LEU A O 1
ATOM 756 N N . SER A 1 100 ? 28.341 7.514 -4.299 1.00 94.69 100 SER A N 1
ATOM 757 C CA . SER A 1 100 ? 28.686 7.540 -2.872 1.00 94.69 100 SER A CA 1
ATOM 758 C C . SER A 1 100 ? 27.854 8.567 -2.099 1.00 94.69 100 SER A C 1
ATOM 760 O O . SER A 1 100 ? 27.366 8.272 -1.009 1.00 94.69 100 SER A O 1
ATOM 762 N N . ARG A 1 101 ? 27.638 9.759 -2.667 1.00 91.19 101 ARG A N 1
ATOM 763 C CA . ARG A 1 101 ? 26.783 10.794 -2.071 1.00 91.19 101 ARG A CA 1
ATOM 764 C C . ARG A 1 101 ? 25.336 10.321 -1.960 1.00 91.19 101 ARG A C 1
ATOM 766 O O . ARG A 1 101 ? 24.756 10.414 -0.882 1.00 91.19 101 ARG A O 1
ATOM 773 N N . LEU A 1 102 ? 24.790 9.754 -3.036 1.00 92.38 102 LEU A N 1
ATOM 774 C CA . LEU A 1 102 ? 23.439 9.195 -3.052 1.00 92.38 102 LEU A CA 1
ATOM 775 C C . LEU A 1 102 ? 23.271 8.096 -1.993 1.00 92.38 102 LEU A C 1
ATOM 777 O O . LEU A 1 102 ? 22.281 8.081 -1.264 1.00 92.38 102 LEU A O 1
ATOM 781 N N . GLN A 1 103 ? 24.260 7.210 -1.862 1.00 96.38 103 GLN A N 1
ATOM 782 C CA . GLN A 1 103 ? 24.263 6.169 -0.837 1.00 96.38 103 GLN A CA 1
ATOM 783 C C . GLN A 1 103 ? 24.199 6.760 0.580 1.00 96.38 103 GLN A C 1
ATOM 785 O O . GLN A 1 103 ? 23.409 6.289 1.398 1.00 96.38 103 GLN A O 1
ATOM 790 N N . LEU A 1 104 ? 24.987 7.801 0.868 1.00 94.69 104 LEU A N 1
ATOM 791 C CA . LEU A 1 104 ? 24.972 8.477 2.169 1.00 94.69 104 LEU A CA 1
ATOM 792 C C . LEU A 1 104 ? 23.634 9.167 2.450 1.00 94.69 104 LEU A C 1
ATOM 794 O O . LEU A 1 104 ? 23.132 9.086 3.570 1.00 94.69 104 LEU A O 1
ATOM 798 N N . LEU A 1 105 ? 23.039 9.824 1.450 1.00 92.62 105 LEU A N 1
ATOM 799 C CA . LEU A 1 105 ? 21.730 10.464 1.594 1.00 92.62 105 LEU A CA 1
ATOM 800 C C . LEU A 1 105 ? 20.643 9.432 1.907 1.00 92.62 105 LEU A C 1
ATOM 802 O O . LEU A 1 105 ? 19.892 9.613 2.864 1.00 92.62 105 LEU A O 1
ATOM 806 N N . TYR A 1 106 ? 20.611 8.308 1.186 1.00 96.00 106 TYR A N 1
ATOM 807 C CA . TYR A 1 106 ? 19.667 7.231 1.488 1.00 96.00 106 TYR A CA 1
ATOM 808 C C . TYR A 1 106 ? 19.896 6.609 2.863 1.00 96.00 106 TYR A C 1
ATOM 810 O O . TYR A 1 106 ? 18.928 6.310 3.563 1.00 96.00 106 TYR A O 1
ATOM 818 N N . GLN A 1 107 ? 21.152 6.449 3.284 1.00 96.69 107 GLN A N 1
ATOM 819 C CA . GLN A 1 107 ? 21.452 5.973 4.631 1.00 96.69 107 GLN A CA 1
ATOM 820 C C . GLN A 1 107 ? 20.896 6.932 5.695 1.00 96.69 107 GLN A C 1
ATOM 822 O O . GLN A 1 107 ? 20.206 6.488 6.611 1.00 96.69 107 GLN A O 1
ATOM 827 N N . ARG A 1 108 ? 21.114 8.244 5.542 1.00 96.06 108 ARG A N 1
ATOM 828 C CA . ARG A 1 108 ? 20.585 9.265 6.464 1.00 96.06 108 ARG A CA 1
ATOM 829 C C . ARG A 1 108 ? 19.059 9.298 6.486 1.00 96.06 108 ARG A C 1
ATOM 831 O O . ARG A 1 108 ? 18.463 9.364 7.559 1.00 96.06 108 ARG A O 1
ATOM 838 N N . GLN A 1 109 ? 18.416 9.215 5.320 1.00 95.88 109 GLN A N 1
ATOM 839 C CA . GLN A 1 109 ? 16.955 9.144 5.225 1.00 95.88 109 GLN A CA 1
ATOM 840 C C . GLN A 1 109 ? 16.409 7.911 5.952 1.00 95.88 109 GLN A C 1
ATOM 842 O O . GLN A 1 109 ? 15.445 8.014 6.712 1.00 95.88 109 GLN A O 1
ATOM 847 N N . TYR A 1 110 ? 17.049 6.755 5.769 1.00 96.69 110 TYR A N 1
ATOM 848 C CA . TYR A 1 110 ? 16.672 5.529 6.462 1.00 96.69 110 TYR A CA 1
ATOM 849 C C . TYR A 1 110 ? 16.851 5.647 7.981 1.00 96.69 110 TYR A C 1
ATOM 851 O O . TYR A 1 110 ?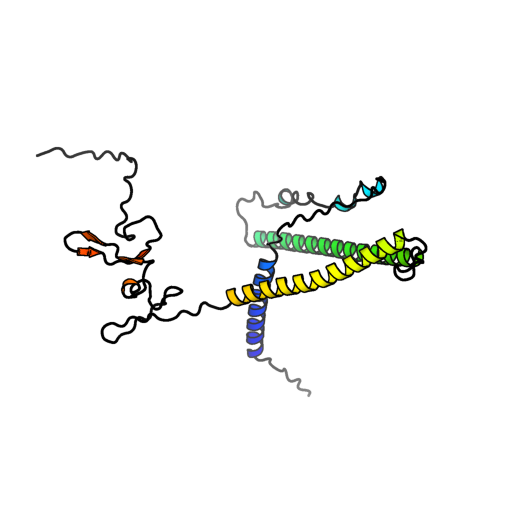 15.960 5.257 8.735 1.00 96.69 110 TYR A O 1
ATOM 859 N N . GLU A 1 111 ? 17.964 6.217 8.444 1.00 97.06 111 GLU A N 1
ATOM 860 C CA . GLU A 1 111 ? 18.221 6.450 9.870 1.00 97.06 111 GLU A CA 1
ATOM 861 C C . GLU A 1 111 ? 17.179 7.393 10.490 1.00 97.06 111 GLU A C 1
ATOM 863 O O . GLU A 1 111 ? 16.635 7.085 11.557 1.00 97.06 111 GLU A O 1
ATOM 868 N N . ARG A 1 112 ? 16.819 8.482 9.794 1.00 95.69 112 ARG A N 1
ATOM 869 C CA . ARG A 1 112 ? 15.740 9.398 10.204 1.00 95.69 112 ARG A CA 1
ATOM 870 C C . ARG A 1 112 ? 14.397 8.675 10.283 1.00 95.69 112 ARG A C 1
ATOM 872 O O . ARG A 1 112 ? 13.698 8.786 11.289 1.00 95.69 112 ARG A O 1
ATOM 879 N N . LEU A 1 113 ? 14.045 7.890 9.266 1.00 97.00 113 LEU A N 1
ATOM 880 C CA . LEU A 1 113 ? 12.794 7.131 9.262 1.00 97.00 113 LEU A CA 1
ATOM 881 C C . LEU A 1 113 ? 12.759 6.106 10.405 1.00 97.00 113 LEU A C 1
ATOM 883 O O . LEU A 1 113 ? 11.758 5.990 11.112 1.00 97.00 113 LEU A O 1
ATOM 887 N N . ALA A 1 114 ? 13.864 5.399 10.640 1.00 96.81 114 ALA A N 1
ATOM 888 C CA . ALA A 1 114 ? 13.987 4.454 11.743 1.00 96.81 114 ALA A CA 1
ATOM 889 C C . ALA A 1 114 ? 13.834 5.143 13.109 1.00 96.81 114 ALA A C 1
ATOM 891 O O . ALA A 1 114 ? 13.197 4.583 14.007 1.00 96.81 114 ALA A O 1
ATOM 892 N N . TYR A 1 115 ? 14.384 6.350 13.270 1.00 97.12 115 TYR A N 1
ATOM 893 C CA . TYR A 1 115 ? 14.188 7.171 14.463 1.00 97.12 115 TYR A CA 1
ATOM 894 C C . TYR A 1 115 ? 12.713 7.546 14.650 1.00 97.12 115 TYR A C 1
ATOM 896 O O . TYR A 1 115 ? 12.150 7.248 15.704 1.00 97.12 115 TYR A O 1
ATOM 904 N N . ILE A 1 116 ? 12.058 8.077 13.613 1.00 96.75 116 ILE A N 1
ATOM 905 C CA . ILE A 1 116 ? 10.637 8.459 13.653 1.00 96.75 116 ILE A CA 1
ATOM 906 C C . ILE A 1 116 ? 9.762 7.262 14.036 1.00 96.75 116 ILE A C 1
ATOM 908 O O . ILE A 1 116 ? 8.881 7.380 14.886 1.00 96.75 116 ILE A O 1
ATOM 912 N N . MET A 1 117 ? 10.020 6.080 13.472 1.00 96.19 117 MET A N 1
ATOM 913 C CA . MET A 1 117 ? 9.266 4.869 13.813 1.00 96.19 117 MET A CA 1
ATOM 914 C C . MET A 1 117 ? 9.458 4.459 15.279 1.00 96.19 117 MET A C 1
ATOM 916 O O . MET A 1 117 ? 8.492 4.078 15.949 1.00 96.19 117 MET A O 1
ATOM 920 N N . LYS A 1 118 ? 10.684 4.559 15.811 1.00 97.62 118 LYS A N 1
ATOM 921 C CA . LYS A 1 118 ? 10.963 4.304 17.235 1.00 97.62 118 LYS A CA 1
ATOM 922 C C . LYS A 1 118 ? 10.273 5.326 18.134 1.00 97.62 118 LYS A C 1
ATOM 924 O O . LYS A 1 118 ? 9.719 4.946 19.166 1.00 97.62 118 LYS A O 1
ATOM 929 N N . GLU A 1 119 ? 10.281 6.594 17.747 1.00 97.12 119 GLU A N 1
ATOM 930 C CA . GLU A 1 119 ? 9.673 7.675 18.514 1.00 97.12 119 GLU A CA 1
ATOM 931 C C . GLU A 1 119 ? 8.144 7.574 18.525 1.00 97.12 119 GLU A C 1
ATOM 933 O O . GLU A 1 119 ? 7.543 7.598 19.600 1.00 97.12 119 GLU A O 1
ATOM 938 N N . LYS A 1 120 ? 7.515 7.344 17.364 1.00 95.25 120 LYS A N 1
ATOM 939 C CA . LYS A 1 120 ? 6.070 7.082 17.251 1.00 95.25 120 LYS A CA 1
ATOM 940 C C . LYS A 1 120 ? 5.661 5.870 18.082 1.00 95.25 120 LYS A C 1
ATOM 942 O O . LYS A 1 120 ? 4.685 5.938 18.825 1.00 95.25 120 LYS A O 1
ATOM 947 N N . ARG A 1 121 ? 6.446 4.786 18.048 1.00 96.44 121 ARG A N 1
ATOM 948 C CA . ARG A 1 121 ? 6.209 3.614 18.905 1.00 96.44 121 ARG A CA 1
ATOM 949 C C . ARG A 1 121 ? 6.314 3.962 20.391 1.00 96.44 121 ARG A C 1
ATOM 951 O O . ARG A 1 121 ? 5.472 3.525 21.170 1.00 96.44 121 ARG A O 1
ATOM 958 N N . ARG A 1 122 ? 7.330 4.728 20.799 1.00 97.31 122 ARG A N 1
ATOM 959 C CA . ARG A 1 122 ? 7.495 5.164 22.195 1.00 97.31 122 ARG A CA 1
ATOM 960 C C . ARG A 1 122 ? 6.303 6.010 22.647 1.00 97.31 122 ARG A C 1
ATOM 962 O O . ARG A 1 122 ? 5.739 5.718 23.697 1.00 97.31 122 ARG A O 1
ATOM 969 N N . LYS A 1 123 ? 5.909 7.007 21.851 1.00 96.88 123 LYS A N 1
ATOM 970 C CA . LYS A 1 123 ? 4.747 7.873 22.105 1.00 96.88 123 LYS A CA 1
ATOM 971 C C . LYS A 1 123 ? 3.462 7.050 22.231 1.00 96.88 123 LYS A C 1
ATOM 973 O O . LYS A 1 123 ? 2.760 7.195 23.223 1.00 96.88 123 LYS A O 1
ATOM 978 N N . TYR A 1 124 ? 3.226 6.110 21.314 1.00 95.62 124 TYR A N 1
ATOM 979 C CA . TYR A 1 124 ? 2.082 5.194 21.365 1.00 95.62 124 TYR A CA 1
ATOM 980 C C . TYR A 1 124 ? 2.052 4.349 22.645 1.00 95.62 124 TYR A C 1
ATOM 982 O O . TYR A 1 124 ? 1.017 4.249 23.292 1.00 95.62 124 TYR A O 1
ATOM 990 N N . LEU A 1 125 ? 3.182 3.763 23.054 1.00 96.38 125 LEU A N 1
ATOM 991 C CA . LEU A 1 125 ? 3.231 2.951 24.275 1.00 96.38 125 LEU A CA 1
ATOM 992 C C . LEU A 1 125 ? 3.000 3.781 25.543 1.00 96.38 125 LEU A C 1
ATOM 994 O O . LEU A 1 125 ? 2.362 3.295 26.475 1.00 96.38 125 LEU A O 1
ATOM 998 N N . ILE A 1 126 ? 3.507 5.016 25.581 1.00 95.75 126 ILE A N 1
ATOM 999 C CA . ILE A 1 126 ? 3.249 5.947 26.685 1.00 95.75 126 ILE A CA 1
ATOM 1000 C C . ILE A 1 126 ? 1.768 6.329 26.715 1.00 95.75 126 ILE A C 1
ATOM 1002 O O . ILE A 1 126 ? 1.164 6.260 27.782 1.00 95.75 126 ILE A O 1
ATOM 1006 N N . ALA A 1 127 ? 1.179 6.673 25.566 1.00 92.25 127 ALA A N 1
ATOM 1007 C CA . ALA A 1 127 ? -0.243 6.986 25.453 1.00 92.25 127 ALA A CA 1
ATOM 1008 C C . ALA A 1 127 ? -1.109 5.804 25.908 1.00 92.25 127 ALA A C 1
ATOM 1010 O O . ALA A 1 127 ? -1.950 5.973 26.777 1.00 92.25 127 ALA A O 1
ATOM 1011 N N . LEU A 1 128 ? -0.808 4.589 25.447 1.00 90.12 128 LEU A N 1
ATOM 1012 C CA . LEU A 1 128 ? -1.516 3.369 25.836 1.00 90.12 128 LEU A CA 1
ATOM 1013 C C . LEU A 1 128 ? -1.389 3.072 27.338 1.00 90.12 128 LEU A C 1
ATOM 1015 O O . LEU A 1 128 ? -2.343 2.617 27.967 1.00 90.12 128 LEU A O 1
ATOM 1019 N N . LYS A 1 129 ? -0.214 3.315 27.935 1.00 91.19 129 LYS A N 1
ATOM 1020 C CA . LYS A 1 129 ? -0.029 3.187 29.387 1.00 91.19 129 LYS A CA 1
ATOM 1021 C C . LYS A 1 129 ? -0.868 4.226 30.136 1.00 91.19 129 LYS A C 1
ATOM 1023 O O . LYS A 1 129 ? -1.582 3.847 31.057 1.00 91.19 129 LYS A O 1
ATOM 1028 N N . LYS A 1 130 ? -0.813 5.492 29.710 1.00 91.69 130 LYS A N 1
ATOM 1029 C CA . LYS A 1 130 ? -1.603 6.585 30.287 1.00 91.69 130 LYS A CA 1
ATOM 1030 C C . LYS A 1 130 ? -3.095 6.282 30.189 1.00 91.69 130 LYS A C 1
ATOM 1032 O O . LYS A 1 130 ? -3.766 6.338 31.203 1.00 91.69 130 LYS A O 1
ATOM 1037 N N . GLU A 1 131 ? -3.582 5.878 29.017 1.00 86.19 131 GLU A N 1
ATOM 1038 C CA . GLU A 1 131 ? -4.971 5.471 28.796 1.00 86.19 131 GLU A CA 1
ATOM 1039 C C . GLU A 1 131 ? -5.393 4.377 29.770 1.00 86.19 131 GLU A C 1
ATOM 1041 O O . GLU A 1 131 ? -6.417 4.534 30.411 1.00 86.19 131 GLU A O 1
ATOM 1046 N N . LYS A 1 132 ? -4.597 3.316 29.948 1.00 85.06 132 LYS A N 1
ATOM 1047 C CA . LYS A 1 132 ? -4.914 2.240 30.904 1.00 85.06 132 LYS A CA 1
ATOM 1048 C C . LYS A 1 132 ? -4.938 2.693 32.365 1.00 85.06 132 LYS A C 1
ATOM 1050 O O . LYS A 1 132 ? -5.659 2.102 33.162 1.00 85.06 132 LYS A O 1
ATOM 1055 N N . GLU A 1 133 ? -4.107 3.667 32.728 1.00 86.69 133 GLU A N 1
ATOM 1056 C CA . GLU A 1 133 ? -4.052 4.224 34.084 1.00 86.69 133 GLU A CA 1
ATOM 1057 C C . GLU A 1 133 ? -5.203 5.208 34.339 1.00 86.69 133 GLU A C 1
ATOM 1059 O O . GLU A 1 133 ? -5.770 5.214 35.428 1.00 86.69 133 GLU A O 1
ATOM 1064 N N . THR A 1 134 ? -5.566 6.029 33.349 1.00 83.56 134 THR A N 1
ATOM 1065 C CA . THR A 1 134 ? -6.603 7.065 33.486 1.00 83.56 134 THR A CA 1
ATOM 1066 C C . THR A 1 134 ? -8.007 6.565 33.167 1.00 83.56 134 THR A C 1
ATOM 1068 O O . THR A 1 134 ? -8.980 7.067 33.720 1.00 83.56 134 THR A O 1
ATOM 1071 N N . LEU A 1 135 ? -8.123 5.603 32.255 1.00 73.38 135 LEU A N 1
ATOM 1072 C CA . LEU A 1 135 ? -9.373 5.040 31.764 1.00 73.38 135 LEU A CA 1
ATOM 1073 C C . LEU A 1 135 ? -9.338 3.532 32.027 1.00 73.38 135 LEU A C 1
ATOM 1075 O O . LEU A 1 135 ? -8.491 2.803 31.511 1.00 73.38 135 LEU A O 1
ATOM 1079 N N . SER A 1 136 ? -10.280 3.033 32.823 1.00 71.56 136 SER A N 1
ATOM 1080 C CA . SER A 1 136 ? -10.490 1.590 32.922 1.00 71.56 136 SER A CA 1
ATOM 1081 C C . SER A 1 136 ? -10.904 1.027 31.559 1.00 71.56 136 SER A C 1
ATOM 1083 O O . SER A 1 136 ? -11.445 1.739 30.707 1.00 71.56 136 SER A O 1
ATOM 1085 N N . SER A 1 137 ? -10.641 -0.264 31.338 1.00 74.56 137 SER A N 1
ATOM 1086 C CA . SER A 1 137 ? -11.096 -0.979 30.142 1.00 74.56 137 SER A CA 1
ATOM 1087 C C . SER A 1 137 ? -12.574 -0.683 29.881 1.00 74.56 137 SER A C 1
ATOM 1089 O O . SER A 1 137 ? -13.386 -0.752 30.797 1.00 74.56 137 SER A O 1
ATOM 1091 N N . ILE A 1 138 ? -12.947 -0.408 28.628 1.00 75.38 138 ILE A N 1
ATOM 1092 C CA . ILE A 1 138 ? -14.335 -0.096 28.229 1.00 75.38 138 ILE A CA 1
ATOM 1093 C C . ILE A 1 138 ? -15.311 -1.217 28.657 1.00 75.38 138 ILE A C 1
ATOM 1095 O O . ILE A 1 138 ? -16.507 -0.997 28.857 1.00 75.38 138 ILE A O 1
ATOM 1099 N N . ALA A 1 139 ? -14.809 -2.446 28.813 1.00 74.69 139 ALA A N 1
ATOM 1100 C CA . ALA A 1 139 ? -15.584 -3.562 29.345 1.00 74.69 139 ALA A CA 1
ATOM 1101 C C . ALA A 1 139 ? -15.881 -3.436 30.852 1.00 74.69 139 ALA A C 1
ATOM 1103 O O . ALA A 1 139 ? -16.977 -3.807 31.264 1.00 74.69 139 ALA A O 1
ATOM 1104 N N . ASP A 1 140 ? -14.943 -2.885 31.623 1.00 76.19 140 ASP A N 1
ATOM 1105 C CA . ASP A 1 140 ? -14.954 -2.831 33.091 1.00 76.19 140 ASP A CA 1
ATOM 1106 C C . ASP A 1 140 ? -15.531 -1.509 33.637 1.00 76.19 140 ASP A C 1
ATOM 1108 O O . ASP A 1 140 ? -15.752 -1.368 34.839 1.00 76.19 140 ASP A O 1
ATOM 1112 N N . GLN A 1 141 ? -15.788 -0.527 32.768 1.00 78.88 141 GLN A N 1
ATOM 1113 C CA . GLN A 1 141 ? -16.440 0.733 33.132 1.00 78.88 141 GLN A CA 1
ATOM 1114 C C . GLN A 1 141 ? -17.890 0.497 33.593 1.00 78.88 141 GLN A C 1
ATOM 1116 O O . GLN A 1 141 ? -18.672 -0.177 32.915 1.00 78.88 141 GLN A O 1
ATOM 1121 N N . ALA A 1 142 ? -18.266 1.082 34.737 1.00 73.19 142 ALA A N 1
ATOM 1122 C CA . ALA A 1 142 ? -19.623 1.007 35.274 1.00 73.19 142 ALA A CA 1
ATOM 1123 C C . ALA A 1 142 ? -20.603 1.788 34.384 1.00 73.19 142 ALA A C 1
ATOM 1125 O O . ALA A 1 142 ? -20.415 2.974 34.130 1.00 73.19 142 ALA A O 1
ATOM 1126 N N . ARG A 1 143 ? -21.670 1.124 33.929 1.00 81.44 143 ARG A N 1
ATOM 1127 C CA . ARG A 1 143 ? -22.689 1.706 33.040 1.00 81.44 143 ARG A CA 1
ATOM 1128 C C . ARG A 1 143 ? -23.930 2.027 33.846 1.00 81.44 143 ARG A C 1
ATOM 1130 O O . ARG A 1 143 ? -24.860 1.230 33.934 1.00 81.44 143 ARG A O 1
ATOM 1137 N N . THR A 1 144 ? -23.893 3.170 34.510 1.00 80.69 144 THR A N 1
ATOM 1138 C CA . THR A 1 144 ? -24.972 3.606 35.401 1.00 80.69 144 THR A CA 1
ATOM 1139 C C . THR A 1 144 ? -26.081 4.336 34.642 1.00 80.69 144 THR A C 1
ATOM 1141 O O . THR A 1 144 ? -27.224 4.345 35.096 1.00 80.69 144 THR A O 1
ATOM 1144 N N . SER A 1 145 ? -25.784 4.900 33.463 1.00 90.69 145 SER A N 1
ATOM 1145 C CA . SER A 1 145 ? -26.742 5.625 32.623 1.00 90.69 145 SER A CA 1
ATOM 1146 C C . SER A 1 145 ? -27.256 4.790 31.447 1.00 90.69 145 SER A C 1
ATOM 1148 O O . SER A 1 145 ? -26.508 4.099 30.754 1.00 90.69 145 SER A O 1
ATOM 1150 N N . ALA A 1 146 ? -28.548 4.933 31.134 1.00 89.38 146 ALA A N 1
ATOM 1151 C CA . ALA A 1 146 ? -29.164 4.319 29.954 1.00 89.38 146 ALA A CA 1
ATOM 1152 C C . ALA A 1 146 ? -28.557 4.817 28.625 1.00 89.38 146 ALA A C 1
ATOM 1154 O O . ALA A 1 146 ? -28.638 4.122 27.610 1.00 89.38 146 ALA A O 1
ATOM 1155 N N . LYS A 1 147 ? -27.952 6.014 28.615 1.00 90.19 147 LYS A N 1
ATOM 1156 C CA . LYS A 1 147 ? -27.230 6.543 27.445 1.00 90.19 147 LYS A CA 1
ATOM 1157 C C . LYS A 1 147 ? -25.933 5.764 27.201 1.00 90.19 147 LYS A C 1
ATOM 1159 O O . LYS A 1 147 ? -25.681 5.358 26.068 1.00 90.19 147 LYS A O 1
ATOM 1164 N N . ASP A 1 148 ? -25.186 5.471 28.262 1.00 86.94 148 ASP A N 1
ATOM 1165 C CA . ASP A 1 148 ? -23.903 4.759 28.197 1.00 86.94 148 ASP A CA 1
ATOM 1166 C C . ASP A 1 148 ? -24.096 3.318 27.715 1.00 86.94 148 ASP A C 1
ATOM 1168 O O . ASP A 1 148 ? -23.314 2.808 26.910 1.00 86.94 148 ASP A O 1
ATOM 1172 N N . GLN A 1 149 ? -25.194 2.681 28.135 1.00 88.88 149 GLN A N 1
ATOM 1173 C CA . GLN A 1 149 ? -25.570 1.346 27.670 1.00 88.88 149 GLN A CA 1
ATOM 1174 C C . GLN A 1 149 ? -25.783 1.319 26.146 1.00 88.88 149 GLN A C 1
ATOM 1176 O O . GLN A 1 149 ? -25.216 0.473 25.453 1.00 88.88 149 GLN A O 1
ATOM 1181 N N . LYS A 1 150 ? -26.538 2.290 25.608 1.00 92.62 150 LYS A N 1
ATOM 1182 C CA . LYS A 1 150 ? -26.787 2.416 24.161 1.00 92.62 150 LYS A CA 1
ATOM 1183 C C . LYS A 1 150 ? -25.506 2.701 23.381 1.00 92.62 150 LYS A C 1
ATOM 1185 O O . LYS A 1 150 ? -25.315 2.147 22.298 1.00 92.62 150 LYS A O 1
ATOM 1190 N N . LEU A 1 151 ? -24.628 3.549 23.920 1.00 90.06 151 LEU A N 1
ATOM 1191 C CA . LEU A 1 151 ? -23.347 3.861 23.291 1.00 90.06 151 LEU A CA 1
ATOM 1192 C C . LEU A 1 151 ? -22.449 2.619 23.222 1.00 90.06 151 LEU A C 1
ATOM 1194 O O . LEU A 1 151 ? -21.871 2.330 22.173 1.00 90.06 151 LEU A O 1
ATOM 1198 N N . TYR A 1 152 ? -22.394 1.834 24.298 1.00 89.50 152 TYR A N 1
ATOM 1199 C CA . TYR A 1 152 ? -21.653 0.576 24.314 1.00 89.50 152 TYR A CA 1
ATOM 1200 C C . TYR A 1 152 ? -22.217 -0.450 23.323 1.00 89.50 152 TYR A C 1
ATOM 1202 O O . TYR A 1 152 ? -21.456 -1.118 22.619 1.00 89.50 152 TYR A O 1
ATOM 1210 N N . ASP A 1 153 ? -23.541 -0.568 23.224 1.00 91.06 153 ASP A N 1
ATOM 1211 C CA . ASP A 1 153 ? -24.174 -1.466 22.258 1.00 91.06 153 ASP A CA 1
ATOM 1212 C C . ASP A 1 153 ? -23.875 -1.040 20.812 1.00 91.06 153 ASP A C 1
ATOM 1214 O O . ASP A 1 153 ? -23.554 -1.894 19.976 1.00 91.06 153 ASP A O 1
ATOM 1218 N N . LYS A 1 154 ? -23.861 0.273 20.531 1.00 94.31 154 LYS A N 1
ATOM 1219 C CA . LYS A 1 154 ? -23.420 0.832 19.241 1.00 94.31 154 LYS A CA 1
ATOM 1220 C C . LYS A 1 154 ? -21.952 0.490 18.958 1.00 94.31 154 LYS A C 1
ATOM 1222 O O . LYS A 1 154 ? -21.639 -0.006 17.875 1.00 94.31 154 LYS A O 1
ATOM 1227 N N . LEU A 1 155 ? -21.063 0.660 19.939 1.00 90.62 155 LEU A N 1
ATOM 1228 C CA . LEU A 1 155 ? -19.642 0.301 19.832 1.00 90.62 155 LEU A CA 1
ATOM 1229 C C . LEU A 1 155 ? -19.450 -1.204 19.559 1.00 90.62 155 LEU A C 1
ATOM 1231 O O . LEU A 1 155 ? -18.615 -1.607 18.742 1.00 90.62 155 LEU A O 1
ATOM 1235 N N . LYS A 1 156 ? -20.235 -2.060 20.219 1.00 90.62 156 LYS A N 1
ATOM 1236 C CA . LYS A 1 156 ? -20.206 -3.517 20.028 1.00 90.62 156 LYS A CA 1
ATOM 1237 C C . LYS A 1 156 ? -20.717 -3.913 18.642 1.00 90.62 156 LYS A C 1
ATOM 1239 O O . LYS A 1 156 ? -20.146 -4.815 18.023 1.00 90.62 156 LYS A O 1
ATOM 1244 N N . ALA A 1 157 ? -21.757 -3.245 18.147 1.00 90.50 157 ALA A N 1
ATOM 1245 C CA . ALA A 1 157 ? -22.267 -3.433 16.793 1.00 90.50 157 ALA A CA 1
ATOM 1246 C C . ALA A 1 157 ? -21.226 -3.027 15.735 1.00 90.50 157 ALA A C 1
ATOM 1248 O O . ALA A 1 157 ? -20.954 -3.818 14.832 1.00 90.50 157 ALA A O 1
ATOM 1249 N N . LEU A 1 158 ? -20.564 -1.875 15.903 1.00 89.94 158 LEU A N 1
ATOM 1250 C CA . LEU A 1 158 ? -19.473 -1.431 15.024 1.00 89.94 158 LEU A CA 1
ATOM 1251 C C . LEU A 1 158 ? -18.308 -2.424 14.997 1.00 89.94 158 LEU A C 1
ATOM 1253 O O . LEU A 1 158 ? -17.853 -2.818 13.926 1.00 89.94 158 LEU A O 1
ATOM 1257 N N . ASN A 1 159 ? -17.873 -2.921 16.158 1.00 87.31 159 ASN A N 1
ATOM 1258 C CA . ASN A 1 159 ? -16.819 -3.938 16.224 1.00 87.31 159 ASN A CA 1
ATOM 1259 C C . ASN A 1 159 ? -17.199 -5.233 15.486 1.00 87.31 159 ASN A C 1
ATOM 1261 O O . ASN A 1 159 ? -16.356 -5.852 14.832 1.00 87.31 159 ASN A O 1
ATOM 1265 N N . ARG A 1 160 ? -18.468 -5.656 15.567 1.00 85.00 160 ARG A N 1
ATOM 1266 C CA . ARG A 1 160 ? -18.971 -6.811 14.805 1.00 85.00 160 ARG A CA 1
ATOM 1267 C C . ARG A 1 160 ? -18.975 -6.533 13.303 1.00 85.00 160 ARG A C 1
ATOM 1269 O O . ARG A 1 160 ? -18.569 -7.408 12.540 1.00 85.00 160 ARG A O 1
ATOM 1276 N N . TYR A 1 161 ? -19.387 -5.334 12.895 1.00 83.94 161 TYR A N 1
ATOM 1277 C CA . TYR A 1 161 ? -19.383 -4.911 11.498 1.00 83.94 161 TYR A CA 1
ATOM 1278 C C . TYR A 1 161 ? -17.960 -4.872 10.925 1.00 83.94 161 TYR A C 1
ATOM 1280 O O . TYR A 1 161 ? -17.699 -5.530 9.923 1.00 83.94 161 TYR A O 1
ATOM 1288 N N . HIS A 1 162 ? -17.005 -4.234 11.608 1.00 82.75 162 HIS A N 1
ATOM 1289 C CA . HIS A 1 162 ? -15.605 -4.181 11.167 1.00 82.75 162 HIS A CA 1
ATOM 1290 C C . HIS A 1 162 ? -14.952 -5.567 11.100 1.00 82.75 162 HIS A C 1
ATOM 1292 O O . HIS A 1 162 ? -14.207 -5.850 10.163 1.00 82.75 162 HIS A O 1
ATOM 1298 N N . ARG A 1 163 ? -15.265 -6.481 12.033 1.00 76.69 163 ARG A N 1
ATOM 1299 C CA . ARG A 1 163 ? -14.794 -7.875 11.935 1.00 76.69 163 ARG A CA 1
ATOM 1300 C C . ARG A 1 163 ? -15.351 -8.604 10.713 1.00 76.69 163 ARG A C 1
ATOM 1302 O O . ARG A 1 163 ? -14.633 -9.400 10.113 1.00 76.69 163 ARG A O 1
ATOM 1309 N N . ARG A 1 164 ? -16.605 -8.343 10.342 1.00 69.44 164 ARG A N 1
ATOM 1310 C CA . ARG A 1 164 ? -17.220 -8.916 9.137 1.00 69.44 164 ARG A CA 1
ATOM 1311 C C . ARG A 1 164 ? -16.643 -8.292 7.866 1.00 69.44 164 ARG A C 1
ATOM 1313 O O . ARG A 1 164 ? -16.248 -9.029 6.968 1.00 69.44 164 ARG A O 1
ATOM 1320 N N . SER A 1 165 ? -16.469 -6.974 7.846 1.00 71.25 165 SER A N 1
ATOM 1321 C CA . SER A 1 165 ? -15.830 -6.250 6.745 1.00 71.25 165 SER A CA 1
ATOM 1322 C C . SER A 1 165 ? -14.392 -6.727 6.496 1.00 71.25 165 SER A C 1
ATOM 1324 O O . SER A 1 165 ? -13.996 -6.908 5.350 1.00 71.25 165 SER A O 1
ATOM 1326 N N . ALA A 1 166 ? -13.631 -7.070 7.543 1.00 73.19 166 ALA A N 1
ATOM 1327 C CA . ALA A 1 166 ? -12.304 -7.670 7.385 1.00 73.19 166 ALA A CA 1
ATOM 1328 C C . ALA A 1 166 ? -12.337 -9.049 6.690 1.00 73.19 166 ALA A C 1
ATOM 1330 O O . ALA A 1 166 ? -11.420 -9.398 5.953 1.00 73.19 166 ALA A O 1
ATOM 1331 N N . SER A 1 167 ? -13.389 -9.848 6.891 1.00 76.12 167 SER A N 1
ATOM 1332 C CA . SER A 1 167 ? -13.549 -11.110 6.153 1.00 76.12 167 SER A CA 1
ATOM 1333 C C . SER A 1 167 ? -13.928 -10.885 4.683 1.00 76.12 167 SER A C 1
ATOM 1335 O O . SER A 1 167 ? -13.450 -11.603 3.804 1.00 76.12 167 SER A O 1
ATOM 1337 N N . GLU A 1 168 ? -14.720 -9.848 4.403 1.00 75.81 168 GLU A N 1
ATOM 1338 C CA . GLU A 1 168 ? -15.094 -9.443 3.044 1.00 75.81 168 GLU A CA 1
ATOM 1339 C C . GLU A 1 168 ? -13.901 -8.840 2.289 1.00 75.81 168 GLU A C 1
ATOM 1341 O O . GLU A 1 168 ? -13.691 -9.162 1.118 1.00 75.81 168 GLU A O 1
ATOM 1346 N N . SER A 1 169 ? -13.045 -8.068 2.965 1.00 77.62 169 SER A N 1
ATOM 1347 C CA . SER A 1 169 ? -11.811 -7.536 2.381 1.00 77.62 169 SER A CA 1
ATOM 1348 C C . SER A 1 169 ? -10.801 -8.643 2.069 1.00 77.62 169 SER A C 1
ATOM 1350 O O . SER A 1 169 ? -10.193 -8.633 0.999 1.00 77.62 169 SER A O 1
ATOM 1352 N N . VAL A 1 170 ? -10.678 -9.666 2.924 1.00 83.44 170 VAL A N 1
ATOM 1353 C CA . VAL A 1 170 ? -9.864 -10.862 2.634 1.00 83.44 170 VAL A CA 1
ATOM 1354 C C . VAL A 1 170 ? -10.412 -11.627 1.426 1.00 83.44 170 VAL A C 1
ATOM 1356 O O . VAL A 1 170 ? -9.638 -12.057 0.567 1.00 83.44 170 VAL A O 1
ATOM 1359 N N . ALA A 1 171 ? -11.735 -11.777 1.316 1.00 84.19 171 ALA A N 1
ATOM 1360 C CA . ALA A 1 171 ? -12.354 -12.408 0.154 1.00 84.19 171 ALA A CA 1
ATOM 1361 C C . ALA A 1 171 ? -12.099 -11.604 -1.134 1.00 84.19 171 ALA A C 1
ATOM 1363 O O . ALA A 1 171 ? -11.760 -12.192 -2.163 1.00 84.19 171 ALA A O 1
ATOM 1364 N N . TYR A 1 172 ? -12.192 -10.274 -1.069 1.00 84.06 172 TYR A N 1
ATOM 1365 C CA . TYR A 1 172 ? -11.886 -9.372 -2.180 1.00 84.06 172 TYR A CA 1
ATOM 1366 C C . TYR A 1 172 ? -10.420 -9.475 -2.625 1.00 84.06 172 TYR A C 1
ATOM 1368 O O . TYR A 1 172 ? -10.149 -9.695 -3.808 1.00 84.06 172 TYR A O 1
ATOM 1376 N N . LEU A 1 173 ? -9.470 -9.433 -1.686 1.00 86.38 173 LEU A N 1
ATOM 1377 C CA . LEU A 1 173 ? -8.046 -9.633 -1.977 1.00 86.38 173 LEU A CA 1
ATOM 1378 C C . LEU A 1 173 ? -7.786 -11.017 -2.591 1.00 86.38 173 LEU A C 1
ATOM 1380 O O . LEU A 1 173 ? -7.072 -11.126 -3.588 1.00 86.38 173 LEU A O 1
ATOM 1384 N N . SER A 1 174 ? -8.437 -12.068 -2.081 1.00 89.56 174 SER A N 1
ATOM 1385 C CA . SER A 1 174 ? -8.353 -13.414 -2.660 1.00 89.56 174 SER A CA 1
ATOM 1386 C C . SER A 1 174 ? -8.877 -13.466 -4.101 1.00 89.56 174 SER A C 1
ATOM 1388 O O . SER A 1 174 ? -8.300 -14.150 -4.951 1.00 89.56 174 SER A O 1
ATOM 1390 N N . GLN A 1 175 ? -9.953 -12.738 -4.417 1.00 88.75 175 GLN A N 1
ATOM 1391 C CA . GLN A 1 175 ? -10.460 -12.632 -5.788 1.00 88.75 175 GLN A CA 1
ATOM 1392 C C . GLN A 1 175 ? -9.486 -11.887 -6.708 1.00 88.75 175 GLN A C 1
ATOM 1394 O O . GLN A 1 175 ? -9.275 -12.333 -7.839 1.00 88.75 175 GLN A O 1
ATOM 1399 N N . ILE A 1 176 ? -8.863 -10.802 -6.239 1.00 87.94 176 ILE A N 1
ATOM 1400 C CA . ILE A 1 176 ? -7.822 -10.088 -6.994 1.00 87.94 176 ILE A CA 1
ATOM 1401 C C . ILE A 1 176 ? -6.647 -11.024 -7.292 1.00 87.94 176 ILE A C 1
ATOM 1403 O O . ILE A 1 176 ? -6.225 -11.126 -8.445 1.00 87.94 176 ILE A O 1
ATOM 1407 N N . GLU A 1 177 ? -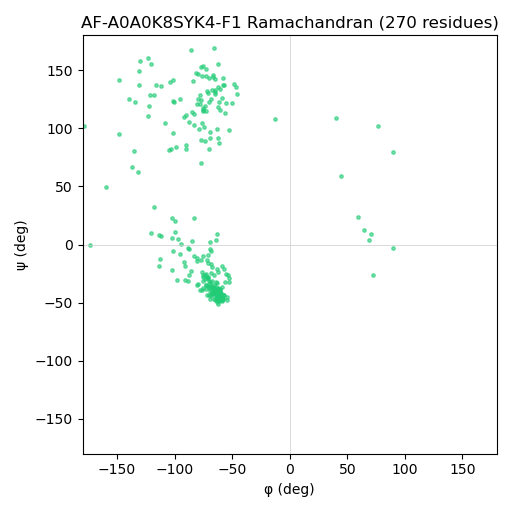6.164 -11.767 -6.294 1.00 88.75 177 GLU A N 1
ATOM 1408 C CA . GLU A 1 177 ? -5.079 -12.735 -6.481 1.00 88.75 177 GLU A CA 1
ATOM 1409 C C . GLU A 1 177 ? -5.440 -13.833 -7.490 1.00 88.75 177 GLU A C 1
ATOM 1411 O O . GLU A 1 177 ? -4.597 -14.233 -8.295 1.00 88.75 177 GLU A O 1
ATOM 1416 N N . LYS A 1 178 ? -6.688 -14.326 -7.485 1.00 89.62 178 LYS A N 1
ATOM 1417 C CA . LYS A 1 178 ? -7.161 -15.296 -8.488 1.00 89.62 178 LYS A CA 1
ATOM 1418 C C . LYS A 1 178 ? -7.109 -14.708 -9.899 1.00 89.62 178 LYS A C 1
ATOM 1420 O O . LYS A 1 178 ? -6.534 -15.340 -10.781 1.00 89.62 178 LYS A O 1
ATOM 1425 N N . ARG A 1 179 ? -7.607 -13.480 -10.094 1.00 83.88 179 ARG A N 1
ATOM 1426 C CA . ARG A 1 179 ? -7.543 -12.792 -11.398 1.00 83.88 179 ARG A CA 1
ATOM 1427 C C . ARG A 1 179 ? -6.099 -12.587 -11.862 1.00 83.88 179 ARG A C 1
ATOM 1429 O O . ARG A 1 179 ? -5.798 -12.829 -13.025 1.00 83.88 179 ARG A O 1
ATOM 1436 N N . GLN A 1 180 ? -5.192 -12.208 -10.962 1.00 83.00 180 GLN A N 1
ATOM 1437 C CA . GLN A 1 180 ? -3.768 -12.066 -11.289 1.00 83.00 180 GLN A CA 1
ATOM 1438 C C . GLN A 1 180 ? -3.130 -13.401 -11.700 1.00 83.00 180 GLN A C 1
ATOM 1440 O O . GLN A 1 180 ? -2.357 -13.443 -12.656 1.00 83.00 180 GLN A O 1
ATOM 1445 N N . LYS A 1 181 ? -3.481 -14.507 -11.029 1.00 80.31 181 LYS A N 1
ATOM 1446 C CA . LYS A 1 181 ? -3.012 -15.854 -11.403 1.00 80.31 181 LYS A CA 1
ATOM 1447 C C . LYS A 1 181 ? -3.552 -16.309 -12.758 1.00 80.31 181 LYS A C 1
ATOM 1449 O O . LYS A 1 181 ? -2.838 -17.000 -13.480 1.00 80.31 181 LYS A O 1
ATOM 1454 N N . ASP A 1 182 ? -4.779 -15.938 -13.107 1.00 76.19 182 ASP A N 1
ATOM 1455 C CA . ASP A 1 182 ? -5.358 -16.274 -14.409 1.00 76.19 182 ASP A CA 1
ATOM 1456 C C . ASP A 1 182 ? -4.743 -15.448 -15.548 1.00 76.19 182 ASP A C 1
ATOM 1458 O O . ASP A 1 182 ? -4.484 -16.003 -16.613 1.00 76.19 182 ASP A O 1
ATOM 1462 N N . LEU A 1 183 ? -4.391 -14.180 -15.305 1.00 73.25 183 LEU A N 1
ATOM 1463 C CA . LEU A 1 183 ? -3.612 -13.362 -16.248 1.00 73.25 183 LEU A CA 1
ATOM 1464 C C . LEU A 1 183 ? -2.174 -13.879 -16.447 1.00 73.25 183 LEU A C 1
ATOM 1466 O O . LEU A 1 183 ? -1.579 -13.650 -17.496 1.00 73.25 183 LEU A O 1
ATOM 1470 N N . ALA A 1 184 ? -1.612 -14.581 -15.458 1.00 70.25 184 ALA A N 1
ATOM 1471 C CA . ALA A 1 184 ? -0.262 -15.145 -15.520 1.00 70.25 184 ALA A CA 1
ATOM 1472 C C . ALA A 1 184 ? -0.178 -16.503 -16.247 1.00 70.25 184 ALA A C 1
ATOM 1474 O O . ALA A 1 184 ? 0.927 -16.989 -16.504 1.00 70.25 184 ALA A O 1
ATOM 1475 N N . LYS A 1 185 ? -1.309 -17.144 -16.579 1.00 70.75 185 LYS A N 1
ATOM 1476 C CA . LYS A 1 185 ? -1.300 -18.379 -17.377 1.00 70.75 185 LYS A CA 1
ATOM 1477 C C . LYS A 1 185 ? -1.085 -18.026 -18.851 1.00 70.75 185 LYS A C 1
ATOM 1479 O O . LYS A 1 185 ? -1.831 -17.203 -19.382 1.00 70.75 185 LYS A O 1
ATOM 1484 N N . PRO A 1 186 ? -0.113 -18.649 -19.543 1.00 62.75 186 PRO A N 1
ATOM 1485 C CA . PRO A 1 186 ? 0.047 -18.426 -20.970 1.00 62.75 186 PRO A CA 1
ATOM 1486 C C . PRO A 1 186 ? -1.244 -18.853 -21.689 1.00 62.75 186 PRO A C 1
ATOM 1488 O O . PRO A 1 186 ? -1.770 -19.930 -21.387 1.00 62.75 186 PRO A O 1
ATOM 1491 N N . PRO A 1 187 ? -1.776 -18.040 -22.617 1.00 64.94 187 PRO A N 1
ATOM 1492 C CA . PRO A 1 187 ? -2.966 -18.404 -23.374 1.00 64.94 187 PRO A CA 1
ATOM 1493 C C . PRO A 1 187 ? -2.738 -19.746 -24.081 1.00 64.94 187 PRO A C 1
ATOM 1495 O O . PRO A 1 187 ? -1.790 -19.919 -24.847 1.00 64.94 187 PRO A O 1
ATOM 1498 N N . SER A 1 188 ? -3.601 -20.719 -23.790 1.00 67.00 188 SER A N 1
ATOM 1499 C CA . SER A 1 188 ? -3.605 -22.021 -24.455 1.00 67.00 188 SER A CA 1
ATOM 1500 C C . SER A 1 188 ? -4.069 -21.837 -25.901 1.00 67.00 188 SER A C 1
ATOM 1502 O O . SER A 1 188 ? -5.268 -21.794 -26.169 1.00 67.00 188 SER A O 1
ATOM 1504 N N . TYR A 1 189 ? -3.132 -21.726 -26.842 1.00 69.44 189 TYR A N 1
ATOM 1505 C CA . TYR A 1 189 ? -3.459 -21.640 -28.264 1.00 69.44 189 TYR A CA 1
ATOM 1506 C C . TYR A 1 189 ? -3.863 -23.014 -28.811 1.00 69.44 189 TYR A C 1
ATOM 1508 O O . TYR A 1 189 ? -3.048 -23.936 -28.881 1.00 69.44 189 TYR A O 1
ATOM 1516 N N . THR A 1 190 ? -5.113 -23.151 -29.248 1.00 82.50 190 THR A N 1
ATOM 1517 C CA . THR A 1 190 ? -5.566 -24.314 -30.020 1.00 82.50 190 THR A CA 1
ATOM 1518 C C . THR A 1 190 ? -5.194 -24.163 -31.497 1.00 82.50 190 THR A C 1
ATOM 1520 O O . THR A 1 190 ? -5.133 -23.052 -32.023 1.00 82.50 190 THR A O 1
ATOM 1523 N N . LYS A 1 191 ? -4.906 -25.280 -32.177 1.00 89.19 191 LYS A N 1
ATOM 1524 C CA . LYS A 1 191 ? -4.613 -25.300 -33.622 1.00 89.19 191 LYS A CA 1
ATOM 1525 C C . LYS A 1 191 ? -5.908 -25.230 -34.432 1.00 89.19 191 LYS A C 1
ATOM 1527 O O . LYS A 1 191 ? -6.926 -25.784 -34.019 1.00 89.19 191 LYS A O 1
ATOM 1532 N N . CYS A 1 192 ? -5.846 -24.577 -35.588 1.00 90.69 192 CYS A N 1
ATOM 1533 C CA . CYS A 1 192 ? -6.961 -24.457 -36.523 1.00 90.69 192 CYS A CA 1
ATOM 1534 C C . CYS A 1 192 ? -7.485 -25.828 -36.988 1.00 90.69 192 CYS A C 1
ATOM 1536 O O . CYS A 1 192 ? -6.716 -26.737 -37.298 1.00 90.69 192 CYS A O 1
ATOM 1538 N N . PHE A 1 193 ? -8.812 -25.966 -37.044 1.00 88.62 193 PHE A N 1
ATOM 1539 C CA . PHE A 1 193 ? -9.485 -27.215 -37.397 1.00 88.62 193 PHE A CA 1
ATOM 1540 C C . PHE A 1 193 ? -9.444 -27.544 -38.900 1.00 88.62 193 PHE A C 1
ATOM 1542 O O . PHE A 1 193 ? -9.471 -28.729 -39.232 1.00 88.62 193 PHE A O 1
ATOM 1549 N N . TYR A 1 194 ? -9.326 -26.527 -39.767 1.00 88.50 194 TYR A N 1
ATOM 1550 C CA . TYR A 1 194 ? -9.358 -26.643 -41.231 1.00 88.50 194 TYR A CA 1
ATOM 1551 C C . TYR A 1 194 ? -8.287 -27.593 -41.787 1.00 88.50 194 TYR A C 1
ATOM 1553 O O . TYR A 1 194 ? -7.117 -27.554 -41.374 1.00 88.50 194 TYR A O 1
ATOM 1561 N N . SER A 1 195 ? -8.697 -28.418 -42.749 1.00 89.00 195 SER A N 1
ATOM 1562 C CA . SER A 1 195 ? -7.853 -29.376 -43.458 1.00 89.00 195 SER A CA 1
ATOM 1563 C C . SER A 1 195 ? -8.209 -29.407 -44.939 1.00 89.00 195 SER A C 1
ATOM 1565 O O . SER A 1 195 ? -9.353 -29.700 -45.276 1.00 89.00 195 SER A O 1
ATOM 1567 N N . GLU A 1 196 ? -7.222 -29.189 -45.801 1.00 84.00 196 GLU A N 1
ATOM 1568 C CA . GLU A 1 196 ? -7.369 -29.278 -47.256 1.00 84.00 196 GLU A CA 1
ATOM 1569 C C . GLU A 1 196 ? -6.385 -30.330 -47.775 1.00 84.00 196 GLU A C 1
ATOM 1571 O O . GLU A 1 196 ? -5.217 -30.342 -47.379 1.00 84.00 196 GLU A O 1
ATOM 1576 N N . GLY A 1 197 ? -6.866 -31.294 -48.567 1.00 77.69 197 GLY A N 1
ATOM 1577 C CA . GLY A 1 197 ? -6.023 -32.360 -49.130 1.00 77.69 197 GLY A CA 1
ATOM 1578 C C . GLY A 1 197 ? -5.297 -33.248 -48.102 1.00 77.69 197 GLY A C 1
ATOM 1579 O O . GLY A 1 197 ? -4.255 -33.813 -48.414 1.00 77.69 197 GLY A O 1
ATOM 1580 N N . GLY A 1 198 ? -5.804 -33.354 -46.866 1.00 80.31 198 GLY A N 1
ATOM 1581 C CA . GLY A 1 198 ? -5.206 -34.169 -45.794 1.00 80.31 198 GLY A CA 1
ATOM 1582 C C . GLY A 1 198 ? -4.168 -33.451 -44.919 1.00 80.31 198 GLY A C 1
ATOM 1583 O O . GLY A 1 198 ? -3.715 -34.023 -43.926 1.00 80.31 198 GLY A O 1
ATOM 1584 N N . VAL A 1 199 ? -3.833 -32.186 -45.205 1.00 86.56 199 VAL A N 1
ATOM 1585 C CA . VAL A 1 199 ? -2.920 -31.377 -44.378 1.00 86.56 199 VAL A CA 1
ATOM 1586 C C . VAL A 1 199 ? -3.723 -30.430 -43.486 1.00 86.56 199 VAL A C 1
ATOM 1588 O O . VAL A 1 199 ? -4.512 -29.616 -43.964 1.00 86.56 199 VAL A O 1
ATOM 1591 N N . ARG A 1 200 ? -3.525 -30.521 -42.163 1.00 87.25 200 ARG A N 1
ATOM 1592 C CA . ARG A 1 200 ? -4.187 -29.635 -41.190 1.00 87.25 200 ARG A CA 1
ATOM 1593 C C . ARG A 1 200 ? -3.428 -28.325 -41.026 1.00 87.25 200 ARG A C 1
ATOM 1595 O O . ARG A 1 200 ? -2.199 -28.312 -40.938 1.00 87.25 200 ARG A O 1
ATOM 1602 N N . CYS A 1 201 ? -4.164 -27.226 -40.897 1.00 89.06 201 CYS A N 1
ATOM 1603 C CA . CYS A 1 201 ? -3.575 -25.920 -40.638 1.00 89.06 201 CYS A CA 1
ATOM 1604 C C . CYS A 1 201 ? -2.887 -25.869 -39.257 1.00 89.06 201 CYS A C 1
ATOM 1606 O O . CYS A 1 201 ? -3.482 -26.189 -38.231 1.00 89.06 201 CYS A O 1
ATOM 1608 N N . SER A 1 202 ? -1.634 -25.410 -39.214 1.00 85.94 202 SER A N 1
ATOM 1609 C CA . SER A 1 202 ? -0.844 -25.290 -37.978 1.00 85.94 202 SER A CA 1
ATOM 1610 C C . SER A 1 202 ? -1.012 -23.954 -37.244 1.00 85.94 202 SER A C 1
ATOM 1612 O O . SER A 1 202 ? -0.433 -23.769 -36.174 1.00 85.94 202 SER A O 1
ATOM 1614 N N . LYS A 1 203 ? -1.792 -23.018 -37.800 1.00 88.44 203 LYS A N 1
ATOM 1615 C CA . LYS A 1 203 ? -1.995 -21.678 -37.227 1.00 88.44 203 LYS A CA 1
ATOM 1616 C C . LYS A 1 203 ? -2.875 -21.732 -35.979 1.00 88.44 203 LYS A C 1
ATOM 1618 O O . LYS A 1 203 ? -3.745 -22.598 -35.868 1.00 88.44 203 LYS A O 1
ATOM 1623 N N . SER A 1 204 ? -2.664 -20.782 -35.068 1.00 89.44 204 SER A N 1
ATOM 1624 C CA . SER A 1 204 ? -3.495 -20.608 -33.877 1.00 89.44 204 SER A CA 1
ATOM 1625 C C . SER A 1 204 ? -4.911 -20.166 -34.245 1.00 89.44 204 SER A C 1
ATOM 1627 O O . SER A 1 204 ? -5.125 -19.445 -35.226 1.00 89.44 204 SER A O 1
ATOM 1629 N N . THR A 1 205 ? -5.887 -20.626 -33.468 1.00 89.75 205 THR A N 1
ATOM 1630 C CA . THR A 1 205 ? -7.280 -20.200 -33.605 1.00 89.75 205 THR A CA 1
ATOM 1631 C C . THR A 1 205 ? -7.498 -18.804 -33.038 1.00 89.75 205 THR A C 1
ATOM 1633 O O . THR A 1 205 ? -6.787 -18.363 -32.132 1.00 89.75 205 THR A O 1
ATOM 1636 N N . ILE A 1 206 ? -8.512 -18.113 -33.558 1.00 86.44 206 ILE A N 1
ATOM 1637 C CA . ILE A 1 206 ? -9.026 -16.888 -32.939 1.00 86.44 206 ILE A CA 1
ATOM 1638 C C . ILE A 1 206 ? -9.739 -17.285 -31.634 1.00 86.44 206 ILE A C 1
ATOM 1640 O O . ILE A 1 206 ? -10.374 -18.349 -31.606 1.00 86.44 206 ILE A O 1
ATOM 1644 N N . PRO A 1 207 ? -9.653 -16.482 -30.554 1.00 83.56 207 PRO A N 1
ATOM 1645 C CA . PRO A 1 207 ? -10.391 -16.745 -29.323 1.00 83.56 207 PRO A CA 1
ATOM 1646 C C . PRO A 1 207 ? -11.863 -17.049 -29.606 1.00 83.56 207 PRO A C 1
ATOM 1648 O O . PRO A 1 207 ? -12.478 -16.386 -30.434 1.00 83.56 207 PRO A O 1
ATOM 1651 N N . LEU A 1 208 ? -12.412 -18.051 -28.915 1.00 80.88 208 LEU A N 1
ATOM 1652 C CA . LEU A 1 208 ? -13.802 -18.516 -29.059 1.00 80.88 208 LEU A CA 1
ATOM 1653 C C . LEU A 1 208 ? -14.140 -19.210 -30.395 1.00 80.88 208 LEU A C 1
ATOM 1655 O O . LEU A 1 208 ? -15.284 -19.607 -30.585 1.00 80.88 208 LEU A O 1
ATOM 1659 N N . THR A 1 209 ? -13.168 -19.426 -31.288 1.00 85.44 209 THR A N 1
ATOM 1660 C CA . THR A 1 209 ? -13.384 -20.090 -32.589 1.00 85.44 209 THR A CA 1
ATOM 1661 C C . THR A 1 209 ? -12.485 -21.317 -32.755 1.00 85.44 209 THR A C 1
ATOM 1663 O O . THR A 1 209 ? -11.452 -21.452 -32.092 1.00 85.44 209 THR A O 1
ATOM 1666 N N . ARG A 1 210 ? -12.846 -22.216 -33.681 1.00 88.56 210 ARG A N 1
ATOM 1667 C CA . ARG A 1 210 ? -12.018 -23.386 -34.041 1.00 88.56 210 ARG A CA 1
ATOM 1668 C C . ARG A 1 210 ? -11.105 -23.136 -35.246 1.00 88.56 210 ARG A C 1
ATOM 1670 O O . ARG A 1 210 ? -10.348 -24.028 -35.634 1.00 88.56 210 ARG A O 1
ATOM 1677 N N . TYR A 1 211 ? -11.138 -21.939 -35.829 1.00 90.19 211 TYR A N 1
ATOM 1678 C CA . TYR A 1 211 ? -10.439 -21.600 -37.067 1.00 90.19 211 TYR A CA 1
ATOM 1679 C C . TYR A 1 211 ? -9.447 -20.447 -36.866 1.00 90.19 211 TYR A C 1
ATOM 1681 O O . TYR A 1 211 ? -9.543 -19.668 -35.921 1.00 90.19 211 TYR A O 1
ATOM 1689 N N . CYS A 1 212 ? -8.427 -20.371 -37.723 1.00 90.81 212 CYS A N 1
ATOM 1690 C CA . CYS A 1 212 ? -7.516 -19.225 -37.748 1.00 90.81 212 CYS A CA 1
ATOM 1691 C C . CYS A 1 212 ? -8.091 -18.112 -38.631 1.00 90.81 212 CYS A C 1
ATOM 1693 O O . CYS A 1 212 ? -8.983 -18.363 -39.433 1.00 90.81 212 CYS A O 1
ATOM 1695 N N . PHE A 1 213 ? -7.517 -16.909 -38.565 1.00 87.94 213 PHE A N 1
ATOM 1696 C CA . PHE A 1 213 ? -7.976 -15.752 -39.349 1.00 87.94 213 PHE A CA 1
ATOM 1697 C C . PHE A 1 213 ? -8.090 -16.012 -40.855 1.00 87.94 213 PHE A C 1
ATOM 1699 O O . PHE A 1 213 ? -9.005 -15.506 -41.481 1.00 87.94 213 PHE A O 1
ATOM 1706 N N . LYS A 1 214 ? -7.240 -16.868 -41.438 1.00 87.19 214 LYS A N 1
ATOM 1707 C CA . LYS A 1 214 ? -7.344 -17.214 -42.867 1.00 87.19 214 LYS A CA 1
ATOM 1708 C C . LYS A 1 214 ? -8.495 -18.168 -43.203 1.00 87.19 214 LYS A C 1
ATOM 1710 O O . LYS A 1 214 ? -8.963 -18.148 -44.328 1.00 87.19 214 LYS A O 1
ATOM 1715 N N . HIS A 1 215 ? -8.910 -19.012 -42.260 1.00 89.75 215 HIS A N 1
ATOM 1716 C CA . HIS A 1 215 ? -9.919 -20.058 -42.482 1.00 89.75 215 HIS A CA 1
ATOM 1717 C C . HIS A 1 215 ? -11.226 -19.782 -41.739 1.00 89.75 215 HIS A C 1
ATOM 1719 O O . HIS A 1 215 ? -12.092 -20.643 -41.683 1.00 89.75 215 HIS A O 1
ATOM 1725 N N . ILE A 1 216 ? -11.371 -18.608 -41.124 1.00 90.00 216 ILE A N 1
ATOM 1726 C CA . ILE A 1 216 ? -12.558 -18.280 -40.333 1.00 90.00 216 ILE A CA 1
ATOM 1727 C C . ILE A 1 216 ? -13.819 -18.141 -41.196 1.00 90.00 216 ILE A C 1
ATOM 1729 O O . ILE A 1 216 ? -14.918 -18.271 -40.678 1.00 90.00 216 ILE A O 1
ATOM 1733 N N . LEU A 1 217 ? -13.663 -17.935 -42.509 1.00 88.25 217 LEU A N 1
ATOM 1734 C CA . LEU A 1 217 ? -14.774 -17.927 -43.466 1.00 88.25 217 LEU A CA 1
ATOM 1735 C C . LEU A 1 217 ? -15.377 -19.320 -43.712 1.00 88.25 217 LEU A C 1
ATOM 1737 O O . LEU A 1 217 ? -16.484 -19.402 -44.224 1.00 88.25 217 LEU A O 1
ATOM 1741 N N . 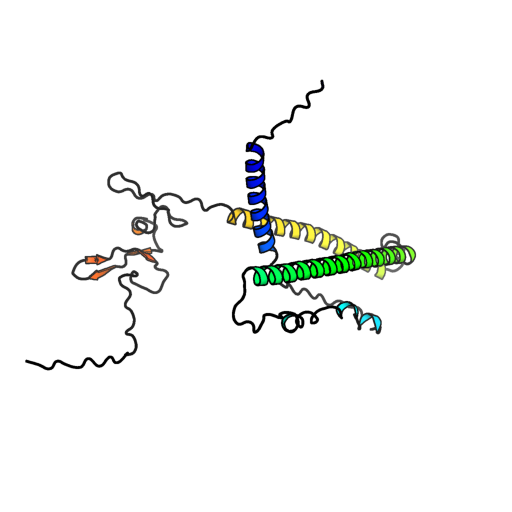GLU A 1 218 ? -14.674 -20.390 -43.331 1.00 87.12 218 GLU A N 1
ATOM 1742 C CA . GLU A 1 218 ? -15.153 -21.776 -43.441 1.00 87.12 218 GLU A CA 1
ATOM 1743 C C . GLU A 1 218 ? -15.954 -22.217 -42.200 1.00 87.12 218 GLU A C 1
ATOM 1745 O O . GLU A 1 218 ? -16.447 -23.344 -42.134 1.00 87.12 218 GLU A O 1
ATOM 1750 N N . ASP A 1 219 ? -16.054 -21.363 -41.173 1.00 86.81 219 ASP A N 1
ATOM 1751 C CA . ASP A 1 219 ? -16.832 -21.660 -39.971 1.00 86.81 219 ASP A CA 1
ATOM 1752 C C . ASP A 1 219 ? -18.329 -21.399 -40.231 1.00 86.81 219 ASP A C 1
ATOM 1754 O O . ASP A 1 219 ? -18.704 -20.263 -40.536 1.00 86.81 219 ASP A O 1
ATOM 1758 N N . PRO A 1 220 ? -19.213 -22.406 -40.079 1.00 84.19 220 PRO A N 1
ATOM 1759 C CA . PRO A 1 220 ? -20.649 -22.231 -40.300 1.00 84.19 220 PRO A CA 1
ATOM 1760 C C . PRO A 1 220 ? -21.298 -21.238 -39.327 1.00 84.19 220 PRO A C 1
ATOM 1762 O O . PRO A 1 220 ? -22.364 -20.705 -39.624 1.00 84.19 220 PRO A O 1
ATOM 1765 N N . ASN A 1 221 ? -20.674 -20.979 -38.174 1.00 83.69 221 ASN A N 1
ATOM 1766 C CA . ASN A 1 221 ? -21.192 -20.056 -37.164 1.00 83.69 221 ASN A CA 1
ATOM 1767 C C . ASN A 1 221 ? -20.528 -18.673 -37.232 1.00 83.69 221 ASN A C 1
ATOM 1769 O O . ASN A 1 221 ? -20.527 -17.941 -36.237 1.00 83.69 221 ASN A O 1
ATOM 1773 N N . GLN A 1 222 ? -19.923 -18.309 -38.367 1.00 85.94 222 GLN A N 1
ATOM 1774 C CA . GLN A 1 222 ? -19.194 -17.056 -38.459 1.00 85.94 222 GLN A CA 1
ATOM 1775 C C . GLN A 1 222 ? -20.081 -15.845 -38.750 1.00 85.94 222 GLN A C 1
ATOM 1777 O O . GLN A 1 222 ? -20.560 -15.660 -39.862 1.00 85.94 222 GLN A O 1
ATOM 1782 N N . PHE A 1 223 ? -20.200 -14.951 -37.763 1.00 82.44 223 PHE A N 1
ATOM 1783 C CA . PHE A 1 223 ? -20.967 -13.699 -37.884 1.00 82.44 223 PHE A CA 1
ATOM 1784 C C . PHE A 1 223 ? -20.112 -12.423 -37.819 1.00 82.44 223 PHE A C 1
ATOM 1786 O O . PHE A 1 223 ? -20.553 -11.361 -38.244 1.00 82.44 223 PHE A O 1
ATOM 1793 N N . LEU A 1 224 ? -18.882 -12.498 -37.296 1.00 83.50 224 LEU A N 1
ATOM 1794 C CA . LEU A 1 224 ? -18.018 -11.326 -37.059 1.00 83.50 224 LEU A CA 1
ATOM 1795 C C . LEU A 1 224 ? -17.080 -10.985 -38.230 1.00 83.50 224 LEU A C 1
ATOM 1797 O O . LEU A 1 224 ? -16.482 -9.912 -38.247 1.00 83.50 224 LEU A O 1
ATOM 1801 N N . PHE A 1 225 ? -16.905 -11.900 -39.183 1.00 86.31 225 PHE A N 1
ATOM 1802 C CA . PHE A 1 225 ? -15.913 -11.816 -40.255 1.00 86.31 225 PHE A CA 1
ATOM 1803 C C . PHE A 1 225 ? -16.618 -12.100 -41.575 1.00 86.31 225 PHE A C 1
ATOM 1805 O O . PHE A 1 225 ? -17.426 -13.022 -41.650 1.00 86.31 225 PHE A O 1
ATOM 1812 N N . ARG A 1 226 ? -16.295 -11.321 -42.605 1.00 85.31 226 ARG A N 1
ATOM 1813 C CA . ARG A 1 226 ? -16.832 -11.462 -43.963 1.00 85.31 226 ARG A CA 1
ATOM 1814 C C . ARG A 1 226 ? -15.686 -11.462 -44.967 1.00 85.31 226 ARG A C 1
ATOM 1816 O O . ARG A 1 226 ? -14.617 -10.930 -44.682 1.00 85.31 226 ARG A O 1
ATOM 1823 N N . ALA A 1 227 ? -15.903 -12.020 -46.153 1.00 86.06 227 ALA A N 1
ATOM 1824 C CA . ALA A 1 227 ? -15.019 -11.768 -47.283 1.00 86.06 227 ALA A CA 1
ATOM 1825 C C . ALA A 1 227 ? -15.106 -10.292 -47.725 1.00 86.06 227 ALA A C 1
ATOM 1827 O O . ALA A 1 227 ? -16.183 -9.684 -47.700 1.00 86.06 227 ALA A O 1
ATOM 1828 N N . CYS A 1 228 ? -13.970 -9.737 -48.149 1.00 84.94 228 CYS A N 1
ATOM 1829 C CA . CYS A 1 228 ? -13.837 -8.375 -48.664 1.00 84.94 228 CYS A CA 1
ATOM 1830 C C . CYS A 1 228 ? -14.803 -8.084 -49.822 1.00 84.94 228 CYS A C 1
ATOM 1832 O O . CYS A 1 228 ? -15.428 -7.029 -49.841 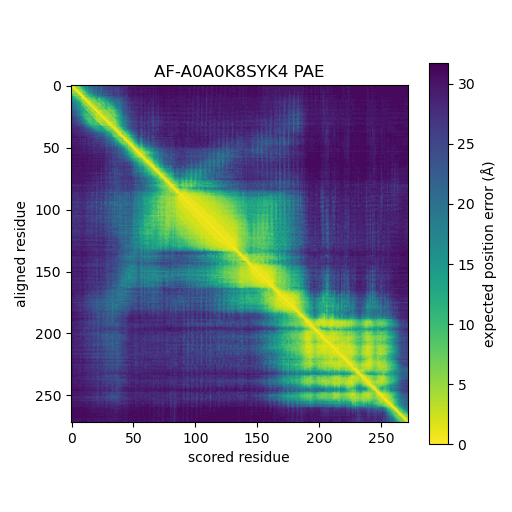1.00 84.94 228 CYS A O 1
ATOM 1834 N N . GLY A 1 229 ? -14.927 -8.997 -50.790 1.00 78.38 229 GLY A N 1
ATOM 1835 C CA . GLY A 1 229 ? -15.889 -8.874 -51.888 1.00 78.38 229 GLY A CA 1
ATOM 1836 C C . GLY A 1 229 ? -15.575 -7.789 -52.927 1.00 78.38 229 GLY A C 1
ATOM 1837 O O . GLY A 1 229 ? -16.420 -7.518 -53.769 1.00 78.38 229 GLY A O 1
ATOM 1838 N N . CYS A 1 230 ? -14.392 -7.162 -52.901 1.00 78.94 230 CYS A N 1
ATOM 1839 C CA . CYS A 1 230 ? -13.996 -6.208 -53.941 1.00 78.94 230 CYS A CA 1
ATOM 1840 C C . CYS A 1 230 ? -13.676 -6.926 -55.256 1.00 78.94 230 CYS A C 1
ATOM 1842 O O . CYS A 1 230 ? -12.897 -7.879 -55.252 1.00 78.94 230 CYS A O 1
ATOM 1844 N N . GLU A 1 231 ? -14.230 -6.426 -56.360 1.00 78.12 231 GLU A N 1
ATOM 1845 C CA . GLU A 1 231 ? -14.004 -6.927 -57.715 1.00 78.12 231 GLU A CA 1
ATOM 1846 C C . GLU A 1 231 ? -13.015 -6.018 -58.458 1.00 78.12 231 GLU A C 1
ATOM 1848 O O . GLU A 1 231 ? -13.205 -4.802 -58.551 1.00 78.12 231 GLU A O 1
ATOM 1853 N N . LYS A 1 232 ? -11.921 -6.602 -58.952 1.00 73.44 232 LYS A N 1
ATOM 1854 C CA . LYS A 1 232 ? -10.962 -5.943 -59.848 1.00 73.44 232 LYS A CA 1
ATOM 1855 C C . LYS A 1 232 ? -10.648 -6.914 -60.982 1.00 73.44 232 LYS A C 1
ATOM 1857 O O . LYS A 1 232 ? -10.192 -8.020 -60.705 1.00 73.44 232 LYS A O 1
ATOM 1862 N N . ALA A 1 233 ? -10.879 -6.488 -62.227 1.00 66.31 233 ALA A N 1
ATOM 1863 C CA . ALA A 1 233 ? -10.542 -7.240 -63.442 1.00 66.31 233 ALA A CA 1
ATOM 1864 C C . ALA A 1 233 ? -10.932 -8.736 -63.356 1.00 66.31 233 ALA A C 1
ATOM 1866 O O . ALA A 1 233 ? -10.068 -9.609 -63.399 1.00 66.31 233 ALA A O 1
ATOM 1867 N N . ASP A 1 234 ? -12.226 -9.004 -63.147 1.00 72.19 234 ASP A N 1
ATOM 1868 C CA . ASP A 1 234 ? -12.855 -10.338 -63.075 1.00 72.19 234 ASP A CA 1
ATOM 1869 C C . ASP A 1 234 ? -12.417 -11.252 -61.908 1.00 72.19 234 ASP A C 1
ATOM 1871 O O . ASP A 1 234 ? -12.750 -12.439 -61.870 1.00 72.19 234 ASP A O 1
ATOM 1875 N N . THR A 1 235 ? -11.710 -10.719 -60.902 1.00 80.44 235 THR A N 1
ATOM 1876 C CA . THR A 1 235 ? -11.351 -11.458 -59.677 1.00 80.44 235 THR A CA 1
ATOM 1877 C C . THR A 1 235 ? -11.959 -10.832 -58.420 1.00 80.44 235 THR A C 1
ATOM 1879 O O . THR A 1 235 ? -11.818 -9.635 -58.164 1.00 80.44 235 THR A O 1
ATOM 1882 N N . ILE A 1 236 ? -12.635 -11.662 -57.611 1.00 82.06 236 ILE A N 1
ATOM 1883 C CA . ILE A 1 236 ? -13.287 -11.257 -56.354 1.00 82.06 236 ILE A CA 1
ATOM 1884 C C . ILE A 1 236 ? -12.345 -11.518 -55.172 1.00 82.06 236 ILE A C 1
ATOM 1886 O O . ILE A 1 236 ? -11.895 -12.645 -54.948 1.00 82.06 236 ILE A O 1
ATOM 1890 N N . CYS A 1 237 ? -12.080 -10.489 -54.368 1.00 83.38 237 CYS A N 1
ATOM 1891 C CA . CYS A 1 237 ? -11.233 -10.601 -53.184 1.00 83.38 237 CYS A CA 1
ATOM 1892 C C . CYS A 1 237 ? -11.903 -11.422 -52.063 1.00 83.38 237 CYS A C 1
ATOM 1894 O O . CYS A 1 237 ? -12.968 -11.056 -51.557 1.00 83.38 237 CYS A O 1
ATOM 1896 N N . ARG A 1 238 ? -11.232 -12.498 -51.623 1.00 81.44 238 ARG A N 1
ATOM 1897 C CA . ARG A 1 238 ? -11.670 -13.391 -50.528 1.00 81.44 238 ARG A CA 1
ATOM 1898 C C . ARG A 1 238 ? -10.994 -13.124 -49.178 1.00 81.44 238 ARG A C 1
ATOM 1900 O O . ARG A 1 238 ? -11.136 -13.923 -48.258 1.00 81.44 238 ARG A O 1
ATOM 1907 N N . ASP A 1 239 ? -10.269 -12.016 -49.037 1.00 82.81 239 ASP A N 1
ATOM 1908 C CA . ASP A 1 239 ? -9.616 -11.688 -47.768 1.00 82.81 239 ASP A CA 1
ATOM 1909 C C . ASP A 1 239 ? -10.637 -11.434 -46.659 1.00 82.81 239 ASP A C 1
ATOM 1911 O O . ASP A 1 239 ? -11.690 -10.832 -46.878 1.00 82.81 239 ASP A O 1
ATOM 1915 N N . THR A 1 240 ? -10.304 -11.881 -45.451 1.00 84.88 240 THR A N 1
ATOM 1916 C CA . THR A 1 240 ? -11.165 -11.789 -44.273 1.00 84.88 240 THR A CA 1
ATOM 1917 C C . THR A 1 240 ? -11.158 -10.376 -43.693 1.00 84.88 240 THR A C 1
ATOM 1919 O O . THR A 1 240 ? -10.105 -9.851 -43.325 1.00 84.88 240 THR A O 1
ATOM 1922 N N . VAL A 1 241 ? -12.338 -9.776 -43.564 1.00 83.62 241 VAL A N 1
ATOM 1923 C CA . VAL A 1 241 ? -12.570 -8.436 -43.013 1.00 83.62 241 VAL A CA 1
ATOM 1924 C C . VAL A 1 241 ? -13.396 -8.556 -41.736 1.00 83.62 241 VAL A C 1
ATOM 1926 O O . VAL A 1 241 ? -14.349 -9.332 -41.680 1.00 83.62 241 VAL A O 1
ATOM 1929 N N . THR A 1 242 ? -13.035 -7.795 -40.703 1.00 78.69 242 THR A N 1
ATOM 1930 C CA . THR A 1 242 ? -13.813 -7.706 -39.461 1.00 78.69 242 THR A CA 1
ATOM 1931 C C . THR A 1 242 ? -15.043 -6.837 -39.701 1.00 78.69 242 THR A C 1
ATOM 1933 O O . THR A 1 242 ? -14.906 -5.643 -39.945 1.00 78.69 242 THR A O 1
ATOM 1936 N N . GLY A 1 243 ? -16.244 -7.401 -39.567 1.00 68.38 243 GLY A N 1
ATOM 1937 C CA . GLY A 1 243 ? -17.511 -6.679 -39.759 1.00 68.38 243 GLY A CA 1
ATOM 1938 C C . GLY A 1 243 ? -17.821 -5.624 -38.687 1.00 68.38 243 GLY A C 1
ATOM 1939 O O . GLY A 1 243 ? -18.879 -5.011 -38.726 1.00 68.38 243 GLY A O 1
ATOM 1940 N N . LEU A 1 244 ? -16.919 -5.428 -37.718 1.00 66.44 244 LEU A N 1
ATOM 1941 C CA . LEU A 1 244 ? -17.051 -4.470 -36.616 1.00 66.44 244 LEU A CA 1
ATOM 1942 C C . LEU A 1 244 ? -16.459 -3.088 -36.936 1.00 66.44 244 LEU A C 1
ATOM 1944 O O . LEU A 1 244 ? -16.776 -2.122 -36.248 1.00 66.44 244 LEU A O 1
ATOM 1948 N N . CYS A 1 245 ? -15.583 -2.977 -37.939 1.00 57.00 245 CYS A N 1
ATOM 1949 C CA . CYS A 1 245 ? -14.965 -1.706 -38.322 1.00 57.00 245 CYS A CA 1
ATOM 1950 C C . CYS A 1 245 ? -15.618 -1.180 -39.605 1.00 57.00 245 CYS A C 1
ATOM 1952 O O . CYS A 1 245 ? -15.853 -1.949 -40.528 1.00 57.00 245 CYS A O 1
ATOM 1954 N N . ALA A 1 246 ? -15.851 0.134 -39.689 1.00 56.88 246 ALA A N 1
ATOM 1955 C CA . ALA A 1 246 ? -16.541 0.821 -40.793 1.00 56.88 246 ALA A CA 1
ATOM 1956 C C . ALA A 1 246 ? -15.851 0.741 -42.181 1.00 56.88 246 ALA A C 1
ATOM 1958 O O . ALA A 1 246 ? -16.240 1.443 -43.109 1.00 56.88 246 ALA A O 1
ATOM 1959 N N . GLY A 1 247 ? -14.810 -0.083 -42.332 1.00 62.38 247 GLY A N 1
ATOM 1960 C CA . GLY A 1 247 ? -14.176 -0.368 -43.613 1.00 62.38 247 GLY A CA 1
ATOM 1961 C C . GLY A 1 247 ? -14.821 -1.589 -44.254 1.00 62.38 247 GLY A C 1
ATOM 1962 O O . GLY A 1 247 ? -14.603 -2.712 -43.810 1.00 62.38 247 GLY A O 1
ATOM 1963 N N . GLU A 1 248 ? -15.575 -1.382 -45.331 1.00 68.19 248 GLU A N 1
ATOM 1964 C CA . GLU A 1 248 ? -16.225 -2.458 -46.100 1.00 68.19 248 GLU A CA 1
ATOM 1965 C C . GLU A 1 248 ? -15.227 -3.351 -46.864 1.00 68.19 248 GLU A C 1
ATOM 1967 O O . GLU A 1 248 ? -15.604 -4.352 -47.472 1.00 68.19 248 GLU A O 1
ATOM 1972 N N . THR A 1 249 ? -13.942 -2.992 -46.835 1.00 75.56 249 THR A N 1
ATOM 1973 C CA . THR A 1 249 ? -12.885 -3.533 -47.686 1.00 75.56 249 THR A CA 1
ATOM 1974 C C . THR A 1 249 ? -11.660 -3.936 -46.865 1.00 75.56 249 THR A C 1
ATOM 1976 O O . THR A 1 249 ? -11.343 -3.301 -45.859 1.00 75.56 249 THR A O 1
ATOM 1979 N N . CYS A 1 250 ? -10.915 -4.955 -47.301 1.00 80.56 250 CYS A N 1
ATOM 1980 C CA . CYS A 1 250 ? -9.657 -5.341 -46.659 1.00 80.56 250 CYS A CA 1
ATOM 1981 C C . CYS A 1 250 ? -8.587 -4.245 -46.806 1.00 80.56 250 CYS A C 1
ATOM 1983 O O . CYS A 1 250 ? -8.733 -3.321 -47.605 1.00 80.56 250 CYS A O 1
ATOM 1985 N N . ILE A 1 251 ? -7.472 -4.376 -46.077 1.00 78.81 251 ILE A N 1
ATOM 1986 C CA . ILE A 1 251 ? -6.350 -3.417 -46.099 1.00 78.81 251 ILE A CA 1
ATOM 1987 C C . ILE A 1 251 ? -5.797 -3.136 -47.506 1.00 78.81 251 ILE A C 1
ATOM 1989 O O . ILE A 1 251 ? -5.275 -2.057 -47.754 1.00 78.81 251 ILE A O 1
ATOM 1993 N N . LEU A 1 252 ? -5.938 -4.086 -48.436 1.00 78.94 252 LEU A N 1
ATOM 1994 C CA . LEU A 1 252 ? -5.485 -3.955 -49.825 1.00 78.94 252 LEU A CA 1
ATOM 1995 C C . LEU A 1 252 ? -6.464 -3.153 -50.701 1.00 78.94 252 LEU A C 1
ATOM 1997 O O . LEU A 1 252 ? -6.128 -2.744 -51.812 1.00 78.94 252 LEU A O 1
ATOM 2001 N N . HIS A 1 253 ? -7.685 -2.948 -50.212 1.00 78.88 253 HIS A N 1
ATOM 2002 C CA . HIS A 1 253 ? -8.798 -2.338 -50.930 1.00 78.88 253 HIS A CA 1
ATOM 2003 C C . HIS A 1 253 ? -9.333 -1.070 -50.253 1.00 78.88 253 HIS A C 1
ATOM 2005 O O . HIS A 1 253 ? -10.346 -0.528 -50.690 1.00 78.88 253 HIS A O 1
ATOM 2011 N N . VAL A 1 254 ? -8.629 -0.561 -49.236 1.00 79.12 254 VAL A N 1
ATOM 2012 C CA . VAL A 1 254 ? -8.949 0.715 -48.587 1.00 79.12 254 VAL A CA 1
ATOM 2013 C C . VAL A 1 254 ? -8.821 1.848 -49.606 1.00 79.12 254 VAL A C 1
ATOM 2015 O O . VAL A 1 254 ? -7.740 2.106 -50.135 1.00 79.12 254 VAL A O 1
ATOM 2018 N N . LYS A 1 255 ? -9.925 2.552 -49.871 1.00 69.94 255 LYS A N 1
ATOM 2019 C CA . LYS A 1 255 ? -9.905 3.805 -50.632 1.00 69.94 255 LYS A CA 1
ATOM 2020 C C . LYS A 1 255 ? -9.389 4.909 -49.713 1.00 69.94 255 LYS A C 1
ATOM 2022 O O . LYS A 1 255 ? -10.103 5.349 -48.815 1.00 69.94 255 LYS A O 1
ATOM 2027 N N . LEU A 1 256 ? -8.141 5.324 -49.914 1.00 70.50 256 LEU A N 1
ATOM 2028 C CA . LEU A 1 256 ? -7.597 6.485 -49.217 1.00 70.50 256 LEU A CA 1
ATOM 2029 C C . LEU A 1 256 ? -8.329 7.744 -49.713 1.00 70.50 256 LEU A C 1
ATOM 2031 O O . LEU A 1 256 ? -8.487 7.894 -50.930 1.00 70.50 256 LEU A O 1
ATOM 2035 N N . PRO A 1 257 ? -8.784 8.645 -48.824 1.00 72.38 257 PRO A N 1
ATOM 2036 C CA . PRO A 1 257 ? -9.286 9.940 -49.259 1.00 72.38 257 PRO A CA 1
ATOM 2037 C C . PRO A 1 257 ? -8.187 10.685 -50.036 1.00 72.38 257 PRO A C 1
ATOM 2039 O O . PRO A 1 257 ? -7.008 10.567 -49.679 1.00 72.38 257 PRO A O 1
ATOM 2042 N N . PRO A 1 258 ? -8.538 11.435 -51.098 1.00 72.94 258 PRO A N 1
ATOM 2043 C CA . PRO A 1 258 ? -7.562 12.228 -51.830 1.00 72.94 258 PRO A CA 1
ATOM 2044 C C . PRO A 1 258 ? -6.910 13.224 -50.867 1.00 72.94 258 PRO A C 1
ATOM 2046 O O . PRO A 1 258 ? -7.595 13.964 -50.161 1.00 72.94 258 PRO A O 1
ATOM 2049 N N . LEU A 1 259 ? -5.577 13.209 -50.810 1.00 66.38 259 LEU A N 1
ATOM 2050 C CA . LEU A 1 259 ? -4.820 14.173 -50.020 1.00 66.38 259 LEU A CA 1
ATOM 2051 C C . LEU A 1 259 ? -5.084 15.581 -50.579 1.00 66.38 259 LEU A C 1
ATOM 2053 O O . LEU A 1 259 ? -5.060 15.746 -51.803 1.00 66.38 259 LEU A O 1
ATOM 2057 N N . PRO A 1 260 ? -5.321 16.600 -49.731 1.00 64.69 260 PRO A N 1
ATOM 2058 C CA . PRO A 1 260 ? -5.405 17.975 -50.197 1.00 64.69 260 PRO A CA 1
ATOM 2059 C C . PRO A 1 260 ? -4.068 18.350 -50.846 1.00 64.69 260 PRO A C 1
ATOM 2061 O O . PRO A 1 260 ? -3.020 18.316 -50.208 1.00 64.69 260 PRO A O 1
ATOM 2064 N N . HIS A 1 261 ? -4.143 18.620 -52.146 1.00 55.16 261 HIS A N 1
ATOM 2065 C CA . HIS A 1 261 ? -3.105 19.054 -53.076 1.00 55.16 261 HIS A CA 1
ATOM 2066 C C . HIS A 1 261 ? -1.786 19.531 -52.442 1.00 55.16 261 HIS A C 1
ATOM 2068 O O . HIS A 1 261 ? -1.678 20.659 -51.966 1.00 55.16 261 HIS A O 1
ATOM 2074 N N . VAL A 1 262 ? -0.734 18.718 -52.568 1.00 53.59 262 VAL A N 1
A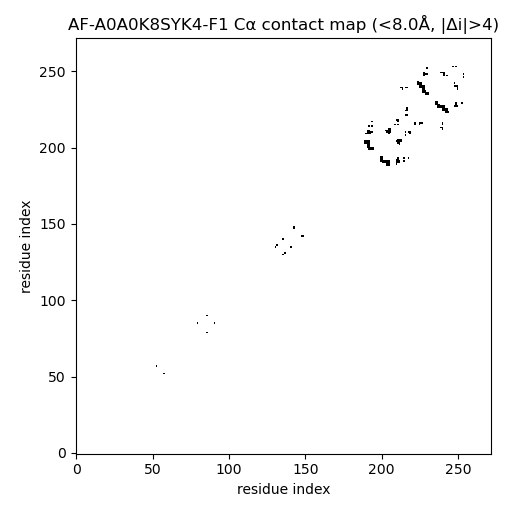TOM 2075 C CA . VAL A 1 262 ? 0.613 19.265 -52.749 1.00 53.59 262 VAL A CA 1
ATOM 2076 C C . VAL A 1 262 ? 0.719 19.553 -54.242 1.00 53.59 262 VAL A C 1
ATOM 2078 O O . VAL A 1 262 ? 0.820 18.627 -55.045 1.00 53.59 262 VAL A O 1
ATOM 2081 N N . ASN A 1 263 ? 0.601 20.826 -54.622 1.00 50.25 263 ASN A N 1
ATOM 2082 C CA . ASN A 1 263 ? 0.889 21.281 -55.980 1.00 50.25 263 ASN A CA 1
ATOM 2083 C C . ASN A 1 263 ? 2.371 21.020 -56.269 1.00 50.25 263 ASN A C 1
ATOM 2085 O O . ASN A 1 263 ? 3.227 21.852 -55.978 1.00 50.25 263 ASN A O 1
ATOM 2089 N N . ILE A 1 264 ? 2.677 19.853 -56.824 1.00 49.50 264 ILE A N 1
ATOM 2090 C CA . ILE A 1 264 ? 3.893 19.664 -57.601 1.00 49.50 264 ILE A CA 1
ATOM 2091 C C . ILE A 1 264 ? 3.501 20.066 -59.012 1.00 49.50 264 ILE A C 1
ATOM 2093 O O . ILE A 1 264 ? 2.754 19.355 -59.683 1.00 49.50 264 ILE A O 1
ATOM 2097 N N . SER A 1 265 ? 3.955 21.247 -59.418 1.00 42.66 265 SER A N 1
ATOM 2098 C CA . SER A 1 265 ? 3.902 21.714 -60.794 1.00 42.66 265 SER A CA 1
ATOM 2099 C C . SER A 1 265 ? 4.544 20.657 -61.692 1.00 42.66 265 SER A C 1
ATOM 2101 O O . SER A 1 265 ? 5.765 20.565 -61.787 1.00 42.66 265 SER A O 1
ATOM 2103 N N . THR A 1 266 ? 3.732 19.821 -62.333 1.00 42.12 266 THR A N 1
ATOM 2104 C CA . THR A 1 266 ? 4.161 19.072 -63.512 1.00 42.12 266 THR A CA 1
ATOM 2105 C C . THR A 1 266 ? 4.234 20.059 -64.657 1.00 42.12 266 THR A C 1
ATOM 2107 O O . THR A 1 266 ? 3.258 20.320 -65.360 1.00 42.12 266 THR A O 1
ATOM 2110 N N . GLU A 1 267 ? 5.410 20.652 -64.784 1.00 43.19 267 GLU A N 1
ATOM 2111 C CA . GLU A 1 267 ? 5.857 21.288 -66.004 1.00 43.19 267 GLU A CA 1
ATOM 2112 C C . GLU A 1 267 ? 5.998 20.207 -67.090 1.00 43.19 267 GLU A C 1
ATOM 2114 O O . GLU A 1 267 ? 6.610 19.162 -66.869 1.00 43.19 267 GLU A O 1
ATOM 2119 N N . ASN A 1 268 ? 5.448 20.516 -68.265 1.00 40.09 268 ASN A N 1
ATOM 2120 C CA . ASN A 1 268 ? 5.710 19.924 -69.580 1.00 40.09 268 ASN A CA 1
ATOM 2121 C C . ASN A 1 268 ? 5.104 18.552 -69.919 1.00 40.09 268 ASN A C 1
ATOM 2123 O O . ASN A 1 268 ? 5.683 17.501 -69.669 1.00 40.09 268 ASN A O 1
ATOM 2127 N N . SER A 1 269 ? 4.017 18.589 -70.699 1.00 34.97 269 SER A N 1
ATOM 2128 C CA . SER A 1 269 ? 4.059 18.214 -72.126 1.00 34.97 269 SER A CA 1
ATOM 2129 C C . SER A 1 269 ? 2.668 18.396 -72.749 1.00 34.97 269 SER A C 1
ATOM 2131 O O . SER A 1 269 ? 1.758 17.593 -72.560 1.00 34.97 269 SER A O 1
ATOM 2133 N N . MET A 1 270 ? 2.503 19.498 -73.484 1.00 40.59 270 MET A N 1
ATOM 2134 C CA . MET A 1 270 ? 1.478 19.615 -74.516 1.00 40.59 270 MET A CA 1
ATOM 2135 C C . MET A 1 270 ? 1.864 18.722 -75.705 1.00 40.59 270 MET A C 1
ATOM 2137 O O . MET A 1 270 ? 2.987 18.800 -76.189 1.00 40.59 270 MET A O 1
ATOM 2141 N N . VAL A 1 271 ? 0.897 17.914 -76.142 1.00 40.78 271 VAL A N 1
ATOM 2142 C CA . VAL A 1 271 ? 0.418 17.762 -77.529 1.00 40.78 271 VAL A CA 1
ATOM 2143 C C . VAL A 1 271 ? 1.477 17.773 -78.643 1.00 40.78 271 VAL A C 1
ATOM 21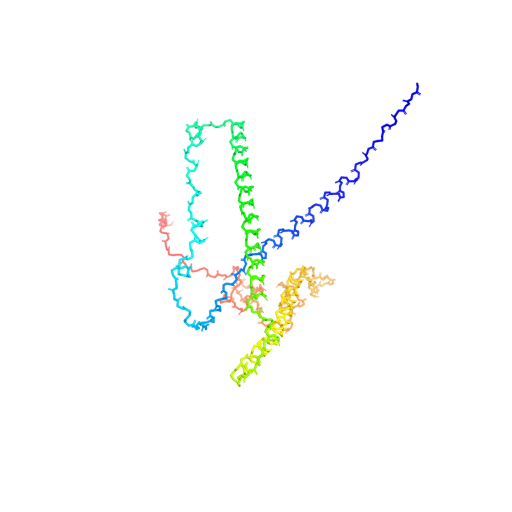45 O O . VAL A 1 271 ? 1.946 18.839 -79.040 1.00 40.78 271 VAL A O 1
ATOM 2148 N N . SER A 1 272 ? 1.713 16.612 -79.262 1.00 36.75 272 SER A N 1
ATOM 2149 C CA . SER A 1 272 ? 1.381 16.289 -80.673 1.00 36.75 272 SER A CA 1
ATOM 2150 C C . SER A 1 272 ? 1.886 14.894 -81.025 1.00 36.75 272 SER A C 1
ATOM 2152 O O . SER A 1 272 ? 3.069 14.616 -80.733 1.00 36.75 272 SER A O 1
#

pLDDT: mean 71.89, std 18.84, range [34.97, 97.62]

Mean predicted aligned error: 21.94 Å

Solvent-accessible surface area (backbone atoms only — not comparable to full-atom values): 17515 Å² total; per-residue (Å²): 143,82,89,80,83,82,84,82,85,71,79,69,65,63,55,61,57,50,53,58,50,53,59,51,53,58,56,50,55,59,55,57,64,69,71,74,71,80,74,85,75,88,79,80,82,86,81,75,80,84,72,77,87,44,74,76,77,74,53,67,72,81,61,77,85,67,89,78,96,83,81,72,68,87,78,78,74,60,87,62,79,79,57,91,69,80,53,74,67,57,54,50,51,52,51,50,52,53,52,54,49,52,52,53,51,52,51,51,52,50,52,51,51,54,47,51,54,52,50,53,50,51,52,50,54,52,50,54,50,48,45,58,74,76,40,68,56,84,85,74,51,85,68,87,46,77,66,53,50,53,52,49,52,50,52,52,49,49,54,53,50,54,58,49,49,53,54,52,49,52,52,49,53,52,50,52,52,50,52,54,54,60,72,68,49,78,83,84,75,50,61,18,68,56,62,62,98,86,48,65,44,83,48,54,33,43,89,98,49,61,26,18,79,90,49,39,84,76,43,92,84,54,80,60,54,41,60,23,63,51,75,56,95,96,42,69,40,73,51,70,26,56,71,85,50,98,57,80,40,30,91,92,59,61,80,74,78,82,74,84,78,78,86,72,83,81,77,85,81,82,88,134

Foldseek 3Di:
DDDDDDDDDDDPVVVVVVVVVVVVVVVVVVVVVVPPPPDPDDPPPDDDPDDDDDVVNVDPVVPVPDDDPPDDPPPPPCPCPPVVDDDPVRVVVVVVVVVVVVVVVVVVVVVVVVVVVVVVVVVVVVVVVVCVVVPPDLVPDDDPDPVSVVVVVVVVVVVVVVVVVVVVVVVVVVVVVVVVVVVVDDPDFDFAPDDDPRDGGRDTPDPPDNHHQACLVVDPPDDQWAALQDDDPNDGGRHIDGPPDPDSHPPVPDDDDDDPDPPPPPDDDDDD

Organism: Lygus hesperus (NCBI:txid30085)

Radius of gyration: 36.68 Å; Cα contacts (8 Å, |Δi|>4): 110; chains: 1; bounding box: 86×60×116 Å

Secondary structure (DSSP, 8-state):
-------PPPTHHHHHHHHHHHHHHHHHHHHHHTTS------------------HHHH--GGGTTSS----STTTTS-TTTT-SS--HHHHHHHHHHHHHHHHHHHHHHHHHHHHHHHHHHHHHHHHHHHHHHHS--TTTS---SHHHHHHHHHHHHHHHHHHHHHHHHHHHHHHHHHHHHHHTSPP--PBP--EETTEEP-SBPPTT-SS-TTTGGG-TT--SEEE---EETTEE---EEETTSS-SS-TTS--PPPP-------------